Protein AF-A0A8B6DQD8-F1 (afdb_monomer)

Nearest PDB structures (foldseek):
  3lg7-assembly1_C  TM=6.615E-01  e=8.450E-02  synthetic construct
  8fvt-assembly1_B  TM=7.008E-01  e=4.954E-01  synthetic construct
  1s94-assembly1_A  TM=4.484E-01  e=1.733E-01  Doryteuthis pealeii
  8fih-assembly1_C  TM=5.219E-01  e=1.416E+00  synthetic construct
  3nyl-assembly1_A-2  TM=7.022E-01  e=3.829E+00  Homo sapiens

Structure (mmCIF, N/CA/C/O backbone):
data_AF-A0A8B6DQD8-F1
#
_entry.id   AF-A0A8B6DQD8-F1
#
loop_
_atom_site.group_PDB
_atom_site.id
_atom_site.type_symbol
_atom_site.label_atom_id
_atom_site.label_alt_id
_atom_site.label_comp_id
_atom_site.label_asym_id
_atom_site.label_entity_id
_atom_site.label_seq_id
_atom_site.pdbx_PDB_ins_code
_atom_site.Cartn_x
_atom_site.Cartn_y
_atom_site.Cartn_z
_atom_site.occupancy
_atom_site.B_iso_or_equiv
_atom_site.auth_seq_id
_atom_site.auth_comp_id
_atom_site.auth_asym_id
_atom_site.auth_atom_id
_atom_site.pdbx_PDB_model_num
ATOM 1 N N . MET A 1 1 ? 38.192 -20.858 -16.943 1.00 50.56 1 MET A N 1
ATOM 2 C CA . MET A 1 1 ? 37.691 -20.399 -15.631 1.00 50.56 1 MET A CA 1
ATOM 3 C C . MET A 1 1 ? 37.907 -18.899 -15.570 1.00 50.56 1 MET A C 1
ATOM 5 O O . MET A 1 1 ? 39.040 -18.483 -15.751 1.00 50.56 1 MET A O 1
ATOM 9 N N . ALA A 1 2 ? 36.848 -18.107 -15.411 1.00 42.44 2 ALA A N 1
ATOM 10 C CA . ALA A 1 2 ? 36.947 -16.662 -15.213 1.00 42.44 2 ALA A CA 1
ATOM 11 C C . ALA A 1 2 ? 36.332 -16.347 -13.848 1.00 42.44 2 ALA A C 1
ATOM 13 O O . ALA A 1 2 ? 35.200 -16.737 -13.567 1.00 42.44 2 ALA A O 1
ATOM 14 N N . THR A 1 3 ? 37.156 -15.760 -12.992 1.00 53.12 3 THR A N 1
ATOM 15 C CA . THR A 1 3 ? 36.907 -15.441 -11.590 1.00 53.12 3 THR A CA 1
ATOM 16 C C . THR A 1 3 ? 35.945 -14.269 -11.438 1.00 53.12 3 THR A C 1
ATOM 18 O O . THR A 1 3 ? 35.917 -13.363 -12.269 1.00 53.12 3 THR A O 1
ATOM 21 N N . SER A 1 4 ? 35.186 -14.313 -10.346 1.00 50.97 4 SER A N 1
ATOM 22 C CA . SER A 1 4 ? 34.252 -13.309 -9.851 1.00 50.97 4 SER A CA 1
ATOM 23 C C . SER A 1 4 ? 34.815 -11.889 -9.903 1.00 50.97 4 SER A C 1
ATOM 25 O O . SER A 1 4 ? 35.893 -11.622 -9.376 1.00 50.97 4 SER A O 1
ATOM 27 N N . GLY A 1 5 ? 34.052 -10.981 -10.506 1.00 41.78 5 GLY A N 1
ATOM 28 C CA . GLY A 1 5 ? 34.175 -9.547 -10.286 1.00 41.78 5 GLY A CA 1
ATOM 29 C C . GLY A 1 5 ? 33.086 -9.111 -9.316 1.00 41.78 5 GLY A C 1
ATOM 30 O O . GLY A 1 5 ? 32.033 -8.659 -9.754 1.00 41.78 5 GLY A O 1
ATOM 31 N N . ASP A 1 6 ? 33.335 -9.280 -8.018 1.00 54.56 6 ASP A N 1
ATOM 32 C CA . ASP A 1 6 ? 32.653 -8.494 -6.991 1.00 54.56 6 ASP A CA 1
ATOM 33 C C . ASP A 1 6 ? 33.218 -7.074 -7.089 1.00 54.56 6 ASP A C 1
ATOM 35 O O . ASP A 1 6 ? 34.319 -6.782 -6.624 1.00 54.56 6 ASP A O 1
ATOM 39 N N . GLY A 1 7 ? 32.496 -6.221 -7.811 1.00 43.50 7 GLY A N 1
ATOM 40 C CA . GLY A 1 7 ? 32.837 -4.82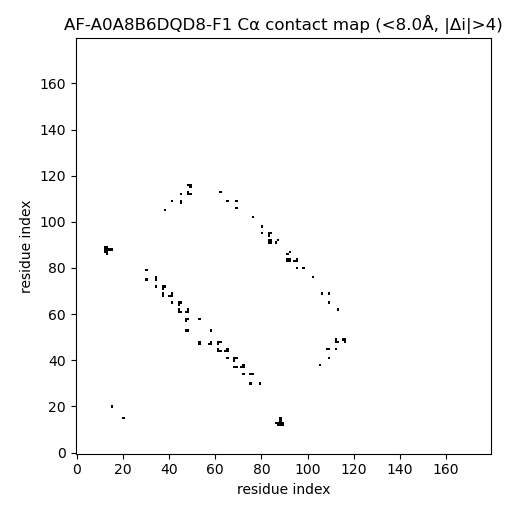5 -8.033 1.00 43.50 7 GLY A CA 1
ATOM 41 C C . GLY A 1 7 ? 31.578 -3.982 -7.915 1.00 43.50 7 GLY A C 1
ATOM 42 O O . GLY A 1 7 ? 30.635 -4.144 -8.683 1.00 43.50 7 GLY A O 1
ATOM 43 N N . GLU A 1 8 ? 31.582 -3.116 -6.916 1.00 46.66 8 GLU A N 1
ATOM 44 C CA . GLU A 1 8 ? 30.629 -2.051 -6.622 1.00 46.66 8 GLU A CA 1
ATOM 45 C C . GLU A 1 8 ? 30.040 -1.386 -7.892 1.00 46.66 8 GLU A C 1
ATOM 47 O O . GLU A 1 8 ? 30.669 -0.540 -8.522 1.00 46.66 8 GLU A O 1
ATOM 52 N N . GLU A 1 9 ? 28.796 -1.719 -8.257 1.00 49.25 9 GLU A N 1
ATOM 53 C CA . GLU A 1 9 ? 27.953 -0.905 -9.156 1.00 49.25 9 GLU A CA 1
ATOM 54 C C . GLU A 1 9 ? 26.925 -0.093 -8.339 1.00 49.25 9 GLU A C 1
ATOM 56 O O . GLU A 1 9 ? 25.745 0.005 -8.681 1.00 49.25 9 GLU A O 1
ATOM 61 N N . GLU A 1 10 ? 27.342 0.522 -7.231 1.00 56.03 10 GLU A N 1
ATOM 62 C CA . GLU A 1 10 ? 26.521 1.540 -6.568 1.00 56.03 10 GLU A CA 1
ATOM 63 C C . GLU A 1 10 ? 26.770 2.903 -7.227 1.00 56.03 10 GLU A C 1
ATOM 65 O O . GLU A 1 10 ? 27.711 3.620 -6.902 1.00 56.03 10 GLU A O 1
ATOM 70 N N . GLY A 1 11 ? 25.921 3.272 -8.195 1.00 59.06 11 GLY A N 1
ATOM 71 C CA . GLY A 1 11 ? 25.832 4.673 -8.632 1.00 59.06 11 GLY A CA 1
ATOM 72 C C . GLY A 1 11 ? 25.352 4.940 -10.056 1.00 59.06 11 GLY A C 1
ATOM 73 O O . GLY A 1 11 ? 25.006 6.080 -10.362 1.00 59.06 11 GLY A O 1
ATOM 74 N N . ARG A 1 12 ? 25.288 3.937 -10.942 1.00 74.25 12 ARG A N 1
ATOM 75 C CA . ARG A 1 12 ? 24.777 4.139 -12.311 1.00 74.25 12 ARG A CA 1
ATOM 76 C C . ARG A 1 12 ? 23.360 3.600 -12.449 1.00 74.25 12 ARG A C 1
ATOM 78 O O . ARG A 1 12 ? 23.101 2.417 -12.248 1.00 74.25 12 ARG A O 1
ATOM 85 N N . THR A 1 13 ? 22.435 4.494 -12.788 1.00 81.00 13 THR A N 1
ATOM 86 C CA . THR A 1 13 ? 21.068 4.120 -13.153 1.00 81.00 13 THR A CA 1
ATOM 87 C C . THR A 1 13 ? 21.045 3.528 -14.560 1.00 81.00 13 THR A C 1
ATOM 89 O O . THR A 1 13 ? 21.837 3.897 -15.427 1.00 81.00 13 THR A O 1
ATOM 92 N N . LYS A 1 14 ? 20.137 2.581 -14.788 1.00 86.69 14 LYS A N 1
ATOM 93 C CA . LYS A 1 14 ? 19.939 1.915 -16.077 1.00 86.69 14 LYS A CA 1
ATOM 94 C C . LYS A 1 14 ? 18.911 2.680 -16.911 1.00 86.69 14 LYS A C 1
ATOM 96 O O . LYS A 1 14 ? 17.921 3.185 -16.381 1.00 86.69 14 LYS A O 1
ATOM 101 N N . HIS A 1 15 ? 19.115 2.711 -18.225 1.00 89.06 15 HIS A N 1
ATOM 102 C CA . HIS A 1 15 ? 18.087 3.120 -19.182 1.00 89.06 15 HIS A CA 1
ATOM 103 C C . HIS A 1 15 ? 17.353 1.884 -19.708 1.00 89.06 15 HIS A C 1
ATOM 105 O O . HIS A 1 15 ? 17.979 0.889 -20.074 1.00 89.06 15 HIS A O 1
ATOM 111 N N . LEU A 1 16 ? 16.021 1.939 -19.735 1.00 89.75 16 LEU A N 1
ATOM 112 C CA . LEU A 1 16 ? 15.190 0.877 -20.299 1.00 89.75 16 LEU A CA 1
ATOM 113 C C . LEU A 1 16 ? 14.966 1.123 -21.791 1.00 89.75 16 LEU A C 1
ATOM 115 O O . LEU A 1 16 ? 14.850 2.263 -22.235 1.00 89.75 16 LEU A O 1
ATOM 119 N N . THR A 1 17 ? 14.858 0.042 -22.561 1.00 93.56 17 THR A N 1
ATOM 120 C CA . THR A 1 17 ? 14.330 0.122 -23.928 1.00 93.56 17 THR A CA 1
ATOM 121 C C . THR A 1 17 ? 12.854 0.539 -23.886 1.00 93.56 17 THR A C 1
ATOM 123 O O . THR A 1 17 ? 12.194 0.274 -22.878 1.00 93.56 17 THR A O 1
ATOM 126 N N . PRO A 1 18 ? 12.285 1.117 -24.961 1.00 94.75 18 PRO A N 1
ATOM 127 C CA . PRO A 1 18 ? 10.881 1.541 -24.970 1.00 94.75 18 PRO A CA 1
ATOM 128 C C . PRO A 1 18 ? 9.906 0.431 -24.542 1.00 94.75 18 PRO A C 1
ATOM 130 O O . PRO A 1 18 ? 9.093 0.624 -23.645 1.00 94.75 18 PRO A O 1
ATOM 133 N N . LYS A 1 19 ? 10.081 -0.785 -25.075 1.00 95.62 19 LYS A N 1
ATOM 134 C CA . LYS A 1 19 ? 9.269 -1.954 -24.698 1.00 95.62 19 LYS A CA 1
ATOM 135 C C . LYS A 1 19 ? 9.427 -2.338 -23.221 1.00 95.62 19 LYS A C 1
ATOM 137 O O . LYS A 1 19 ? 8.455 -2.697 -22.563 1.00 95.62 19 LYS A O 1
ATOM 142 N N . ALA A 1 20 ? 10.648 -2.287 -22.686 1.00 93.06 20 ALA A N 1
ATOM 143 C CA . ALA A 1 20 ? 10.891 -2.582 -21.274 1.00 93.06 20 ALA A CA 1
ATOM 144 C C . ALA A 1 20 ? 10.354 -1.474 -20.351 1.00 93.06 20 ALA A C 1
ATOM 146 O O . ALA A 1 20 ? 9.993 -1.755 -19.209 1.00 93.06 20 ALA A O 1
ATOM 147 N N . TYR A 1 21 ? 10.290 -0.236 -20.843 1.00 94.75 21 TYR A N 1
ATOM 148 C CA . TYR A 1 21 ? 9.702 0.896 -20.139 1.00 94.75 21 TYR A CA 1
ATOM 149 C C . TYR A 1 21 ? 8.175 0.785 -20.050 1.00 94.75 21 TYR A C 1
ATOM 151 O O . TYR A 1 21 ? 7.621 0.943 -18.967 1.00 94.75 21 TYR A O 1
ATOM 159 N N . GLU A 1 22 ? 7.497 0.404 -21.134 1.00 96.25 22 GLU A N 1
ATOM 160 C CA . GLU A 1 22 ? 6.051 0.123 -21.113 1.00 96.25 22 GLU A CA 1
ATOM 161 C C . GLU A 1 22 ? 5.699 -0.989 -20.116 1.00 96.25 22 GLU A C 1
ATOM 163 O O . GLU A 1 22 ? 4.793 -0.839 -19.297 1.00 96.25 22 GLU A O 1
ATOM 168 N N . GLN A 1 23 ? 6.469 -2.084 -20.120 1.00 96.06 23 GLN A N 1
ATOM 169 C CA . GLN A 1 23 ? 6.322 -3.148 -19.122 1.00 96.06 23 GLN A CA 1
ATOM 170 C C . GLN A 1 23 ? 6.570 -2.637 -17.700 1.00 96.06 23 GLN A C 1
ATOM 172 O O . GLN A 1 23 ? 5.888 -3.053 -16.765 1.00 96.06 23 GLN A O 1
ATOM 177 N N . TYR A 1 24 ? 7.544 -1.738 -17.529 1.00 97.00 24 TYR A N 1
ATOM 178 C CA . TYR A 1 24 ? 7.830 -1.136 -16.236 1.00 97.00 24 TYR A CA 1
ATOM 179 C C . TYR A 1 24 ? 6.638 -0.341 -15.701 1.00 97.00 24 TYR A C 1
ATOM 181 O O . TYR A 1 24 ? 6.253 -0.563 -14.552 1.00 97.00 24 TYR A O 1
ATOM 189 N N . LEU A 1 25 ? 6.041 0.512 -16.535 1.00 96.75 25 LEU A N 1
ATOM 190 C CA . LEU A 1 25 ? 4.866 1.304 -16.174 1.00 96.75 25 LEU A CA 1
ATOM 191 C C . LEU A 1 25 ? 3.660 0.421 -15.842 1.00 96.75 25 LEU A C 1
ATOM 193 O O . LEU A 1 25 ? 2.981 0.679 -14.852 1.00 96.75 25 LEU A O 1
ATOM 197 N N . GLY A 1 26 ? 3.427 -0.646 -16.612 1.00 97.88 26 GLY A N 1
ATOM 198 C CA . GLY A 1 26 ? 2.333 -1.583 -16.341 1.00 97.88 26 GLY A CA 1
ATOM 199 C C . GLY A 1 26 ? 2.465 -2.282 -14.984 1.00 97.88 26 GLY A C 1
ATOM 200 O O . GLY A 1 26 ? 1.493 -2.391 -14.238 1.00 97.88 26 GLY A O 1
ATOM 201 N N . GLU A 1 27 ? 3.674 -2.715 -14.618 1.00 97.94 27 GLU A N 1
ATOM 202 C CA . GLU A 1 27 ? 3.918 -3.303 -13.295 1.00 97.94 27 GLU A CA 1
ATOM 203 C C . GLU A 1 27 ? 3.799 -2.261 -12.171 1.00 97.94 27 GLU A C 1
ATOM 205 O O . GLU A 1 27 ? 3.197 -2.554 -11.137 1.00 97.94 27 GLU A O 1
ATOM 210 N N . VAL A 1 28 ? 4.315 -1.040 -12.367 1.00 97.75 28 VAL A N 1
ATOM 211 C CA . VAL A 1 28 ? 4.160 0.072 -11.407 1.00 97.75 28 VAL A CA 1
ATOM 212 C C . VAL A 1 28 ? 2.687 0.360 -11.134 1.00 97.75 28 VAL A C 1
ATOM 214 O O . VAL A 1 28 ? 2.288 0.436 -9.971 1.00 97.75 28 VAL A O 1
ATOM 217 N N . ASP A 1 29 ? 1.867 0.463 -12.178 1.00 97.75 29 ASP A N 1
ATOM 218 C CA . ASP A 1 29 ? 0.430 0.715 -12.051 1.00 97.75 29 ASP A CA 1
ATOM 219 C C . ASP A 1 29 ? -0.274 -0.426 -11.302 1.00 97.75 29 ASP A C 1
ATOM 221 O O . ASP A 1 29 ? -0.998 -0.197 -10.331 1.00 97.75 29 ASP A O 1
ATOM 225 N N . LYS A 1 30 ? 0.034 -1.678 -11.655 1.00 98.19 30 LYS A N 1
ATOM 226 C CA . LYS A 1 30 ? -0.511 -2.862 -10.981 1.00 98.19 30 LYS A CA 1
ATOM 227 C C . LYS A 1 30 ? -0.208 -2.880 -9.479 1.00 98.19 30 LYS A C 1
ATOM 229 O O . LYS A 1 30 ? -1.118 -3.107 -8.676 1.00 98.19 30 LYS A O 1
ATOM 234 N N . TYR A 1 31 ? 1.047 -2.645 -9.083 1.00 98.38 31 TYR A N 1
ATOM 235 C CA . TYR A 1 31 ? 1.408 -2.564 -7.662 1.00 98.38 31 TYR A CA 1
ATOM 236 C C . TYR A 1 31 ? 0.712 -1.385 -6.982 1.00 98.38 31 TYR A C 1
ATOM 238 O O . TYR A 1 31 ? 0.139 -1.557 -5.904 1.00 98.38 31 TYR A O 1
ATOM 246 N N . SER A 1 32 ? 0.713 -0.215 -7.623 1.00 96.69 32 SER A N 1
ATOM 247 C CA . SER A 1 32 ? 0.125 1.013 -7.083 1.00 96.69 32 SER A CA 1
ATOM 248 C C . SER A 1 32 ? -1.372 0.867 -6.815 1.00 96.69 32 SER A C 1
ATOM 250 O O . SER A 1 32 ? -1.839 1.212 -5.729 1.00 96.69 32 SER A O 1
ATOM 252 N N . GLN A 1 33 ? -2.131 0.281 -7.743 1.00 98.25 33 GLN A N 1
ATOM 253 C CA . GLN A 1 33 ? -3.569 0.046 -7.576 1.00 98.25 33 GLN A CA 1
ATOM 254 C C . GLN A 1 33 ? -3.877 -0.955 -6.456 1.00 98.25 33 GLN A C 1
ATOM 256 O O . GLN A 1 33 ? -4.785 -0.736 -5.642 1.00 98.25 33 GLN A O 1
ATOM 261 N N . ALA A 1 34 ? -3.116 -2.049 -6.386 1.00 98.25 34 ALA A N 1
ATOM 262 C CA . ALA A 1 34 ? -3.293 -3.059 -5.350 1.00 98.25 34 ALA A CA 1
ATOM 263 C C . ALA A 1 34 ? -2.961 -2.499 -3.952 1.00 98.25 34 ALA A C 1
ATOM 265 O O . ALA A 1 34 ? -3.739 -2.677 -3.010 1.00 98.25 34 ALA A O 1
ATOM 266 N N . LEU A 1 35 ? -1.864 -1.747 -3.827 1.00 98.31 35 LEU A N 1
ATOM 267 C CA . LEU A 1 35 ? -1.480 -1.065 -2.588 1.00 98.31 35 LEU A CA 1
ATOM 268 C C . LEU A 1 35 ? -2.491 0.014 -2.188 1.00 98.31 35 LEU A C 1
ATOM 270 O O . LEU A 1 35 ? -2.871 0.079 -1.019 1.00 98.31 35 LEU A O 1
ATOM 274 N N . ALA A 1 36 ? -2.985 0.815 -3.135 1.00 97.12 36 ALA A N 1
ATOM 275 C CA . ALA A 1 36 ? -4.001 1.835 -2.875 1.00 97.12 36 ALA A CA 1
ATOM 276 C C . ALA A 1 36 ? -5.328 1.227 -2.396 1.00 97.12 36 ALA A C 1
ATOM 278 O O . ALA A 1 36 ? -6.014 1.793 -1.545 1.00 97.12 36 ALA A O 1
ATOM 279 N N . THR A 1 37 ? -5.697 0.055 -2.912 1.00 98.19 37 THR A N 1
ATOM 280 C CA . THR A 1 37 ? -6.892 -0.673 -2.466 1.00 98.19 37 THR A CA 1
ATOM 281 C C . THR A 1 37 ? -6.749 -1.137 -1.019 1.00 98.19 37 THR A C 1
ATOM 283 O O . THR A 1 37 ? -7.634 -0.882 -0.206 1.00 98.19 37 THR A O 1
ATOM 286 N N . LEU A 1 38 ? -5.608 -1.736 -0.671 1.00 98.19 38 LEU A N 1
ATOM 287 C CA . LEU A 1 38 ? -5.325 -2.157 0.703 1.00 98.19 38 LEU A CA 1
ATOM 288 C C . LEU A 1 38 ? -5.204 -0.963 1.665 1.00 98.19 38 LEU A C 1
ATOM 290 O O . LEU A 1 38 ? -5.685 -1.037 2.791 1.00 98.19 38 LEU A O 1
ATOM 294 N N . SER A 1 39 ? -4.609 0.148 1.222 1.00 97.31 39 SER A N 1
ATOM 295 C CA . SER A 1 39 ? -4.486 1.376 2.018 1.00 97.31 39 SER A CA 1
ATOM 296 C C . SER A 1 39 ? -5.852 1.997 2.328 1.00 97.31 39 SER A C 1
ATOM 298 O O . SER A 1 39 ? -6.121 2.327 3.480 1.00 97.31 39 SER A O 1
ATOM 300 N N . ARG A 1 40 ? -6.760 2.060 1.344 1.00 97.88 40 ARG A N 1
ATOM 301 C CA . ARG A 1 40 ? -8.144 2.517 1.566 1.00 97.88 40 ARG A CA 1
ATOM 302 C C . ARG A 1 40 ? -8.913 1.613 2.525 1.00 97.88 40 ARG A C 1
ATOM 304 O O . ARG A 1 40 ? -9.660 2.114 3.359 1.00 97.88 40 ARG A O 1
ATOM 311 N N . GLU A 1 41 ? -8.720 0.300 2.432 1.00 97.94 41 GLU A N 1
ATOM 312 C CA . GLU A 1 41 ? -9.349 -0.638 3.365 1.00 97.94 41 GLU A CA 1
ATOM 313 C C . GLU A 1 41 ? -8.807 -0.466 4.792 1.00 97.94 41 GLU A C 1
ATOM 315 O O . GLU A 1 41 ? -9.582 -0.460 5.747 1.00 97.94 41 GLU A O 1
ATOM 320 N N . ASN A 1 42 ? -7.500 -0.232 4.952 1.00 97.50 42 ASN A N 1
ATOM 321 C CA . ASN A 1 42 ? -6.926 0.125 6.251 1.00 97.50 42 ASN A CA 1
ATOM 322 C C . ASN A 1 42 ? -7.528 1.430 6.796 1.00 97.50 42 ASN A C 1
ATOM 324 O O . ASN A 1 42 ? -7.940 1.459 7.953 1.00 97.50 42 ASN A O 1
ATOM 328 N N . ASP A 1 43 ? -7.626 2.487 5.980 1.00 97.25 43 ASP A N 1
ATOM 329 C CA . ASP A 1 43 ? -8.235 3.763 6.390 1.00 97.25 43 ASP A CA 1
ATOM 330 C C . ASP A 1 43 ? -9.708 3.574 6.815 1.00 97.25 43 ASP A C 1
ATOM 332 O O . ASP A 1 43 ? -10.138 4.124 7.833 1.00 97.25 43 ASP A O 1
ATOM 336 N N . ARG A 1 44 ? -10.472 2.737 6.097 1.00 97.94 44 ARG A N 1
ATOM 337 C CA . ARG A 1 44 ? -11.857 2.380 6.453 1.00 97.94 44 ARG A CA 1
ATOM 338 C C . ARG A 1 44 ? -11.935 1.702 7.823 1.00 97.94 44 ARG A C 1
ATOM 340 O O . ARG A 1 44 ? -12.751 2.091 8.657 1.00 97.94 44 ARG A O 1
ATOM 347 N N . LEU A 1 45 ? -11.086 0.705 8.069 1.00 97.06 45 LEU A N 1
ATOM 348 C CA . LEU A 1 45 ? -11.054 -0.038 9.333 1.00 97.06 45 LEU A CA 1
ATOM 349 C C . LEU A 1 45 ? -10.608 0.848 10.503 1.00 97.06 45 LEU A C 1
ATOM 351 O O . LEU A 1 45 ? -11.198 0.787 11.582 1.00 97.06 45 LEU A O 1
ATOM 355 N N . ILE A 1 46 ? -9.629 1.728 10.279 1.00 96.12 46 ILE A N 1
ATOM 356 C CA . ILE A 1 46 ? -9.204 2.739 11.255 1.00 96.12 46 ILE A CA 1
ATOM 357 C C . ILE A 1 46 ? -10.367 3.674 11.608 1.00 96.12 46 ILE A C 1
ATOM 359 O O . ILE A 1 46 ? -10.588 3.956 12.784 1.00 96.12 46 ILE A O 1
ATOM 363 N N . SER A 1 47 ? -11.152 4.109 10.621 1.00 95.94 47 SER A N 1
ATOM 364 C CA . SER A 1 47 ? -12.328 4.947 10.874 1.00 95.94 47 SER A CA 1
ATOM 365 C C . SER A 1 47 ? -13.353 4.262 11.786 1.00 95.94 47 SER A C 1
ATOM 367 O O . SER A 1 47 ? -13.938 4.925 12.640 1.00 95.94 47 SER A O 1
ATOM 369 N N . ILE A 1 48 ? -13.560 2.947 11.646 1.00 94.38 48 ILE A N 1
ATOM 370 C CA . ILE A 1 48 ? -14.461 2.182 12.527 1.00 94.38 48 ILE A CA 1
ATOM 371 C C . ILE A 1 48 ? -13.883 2.093 13.943 1.00 94.38 48 ILE A C 1
ATOM 373 O O . ILE A 1 48 ? -14.592 2.344 14.918 1.00 94.38 48 ILE A O 1
ATOM 377 N N . LEU A 1 49 ? -12.585 1.801 14.068 1.00 92.00 49 LEU A N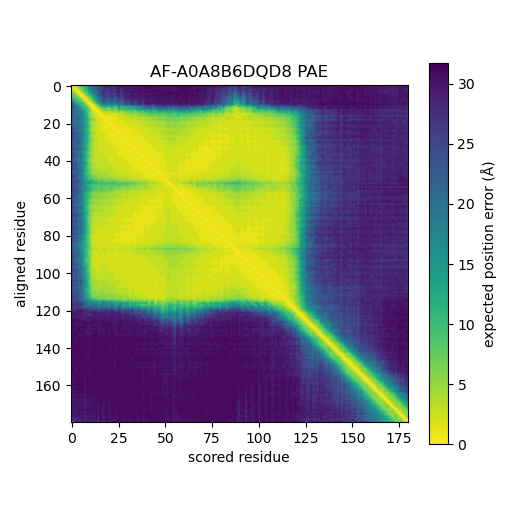 1
ATOM 378 C CA . LEU A 1 49 ? -11.900 1.717 15.363 1.00 92.00 49 LEU A CA 1
ATOM 379 C C . LEU A 1 49 ? -11.983 3.015 16.171 1.00 92.00 49 LEU A C 1
ATOM 381 O O . LEU A 1 49 ? -12.121 2.974 17.398 1.00 92.00 49 LEU A O 1
ATOM 385 N N . LEU A 1 50 ? -11.906 4.154 15.483 1.00 91.31 50 LEU A N 1
ATOM 386 C CA . LEU A 1 50 ? -11.936 5.482 16.091 1.00 91.31 50 LEU A CA 1
ATOM 387 C C . LEU A 1 50 ? -13.352 6.055 16.242 1.00 91.31 50 LEU A C 1
ATOM 389 O O . LEU A 1 50 ? -13.522 7.052 16.943 1.00 91.31 50 LEU A O 1
ATOM 393 N N . SER A 1 51 ? -14.367 5.435 15.635 1.00 92.00 51 SER A N 1
ATOM 394 C CA . SER A 1 51 ? -15.753 5.900 15.732 1.00 92.00 51 SER A CA 1
ATOM 395 C C . SER A 1 51 ? -16.287 5.770 17.160 1.00 92.00 51 SER A C 1
ATOM 397 O O . SER A 1 51 ? -16.126 4.737 17.812 1.00 92.00 51 SER A O 1
ATOM 399 N N . SER A 1 52 ? -16.963 6.804 17.663 1.00 86.88 52 SER A N 1
ATOM 400 C CA . SER A 1 52 ? -17.687 6.743 18.940 1.00 86.88 52 SER A CA 1
ATOM 401 C C . SER A 1 52 ? -18.962 5.903 18.864 1.00 86.88 52 SER A C 1
ATOM 403 O O . SER A 1 52 ? -19.424 5.426 19.894 1.00 86.88 52 SER A O 1
ATOM 405 N N . GLU A 1 53 ? -19.511 5.725 17.663 1.00 92.19 53 GLU A N 1
ATOM 406 C CA . GLU A 1 53 ? -20.796 5.059 17.417 1.00 92.19 53 GLU A CA 1
ATOM 407 C C . GLU A 1 53 ? -20.647 3.551 17.194 1.00 92.19 53 GLU A C 1
ATOM 409 O O . GLU A 1 53 ? -21.590 2.799 17.418 1.00 92.19 53 GLU A O 1
ATOM 414 N N . ALA A 1 54 ? -19.460 3.099 16.776 1.00 88.62 54 ALA A N 1
ATOM 415 C CA . ALA A 1 54 ? -19.203 1.685 16.540 1.00 88.62 54 ALA A CA 1
ATOM 416 C C . ALA A 1 54 ? -19.225 0.889 17.851 1.00 88.62 54 ALA A C 1
ATOM 418 O O . ALA A 1 54 ? -18.591 1.267 18.850 1.00 88.62 54 ALA A O 1
ATOM 419 N N . SER A 1 55 ? -19.915 -0.248 17.819 1.00 90.69 55 SER A N 1
ATOM 420 C CA . SER A 1 55 ? -20.012 -1.166 18.949 1.00 90.69 55 SER A CA 1
ATOM 421 C C . SER A 1 55 ? -18.653 -1.785 19.298 1.00 90.69 55 SER A C 1
ATOM 423 O O . SER A 1 55 ? -17.711 -1.809 18.500 1.00 90.69 55 SER A O 1
ATOM 425 N N . HIS A 1 56 ? -18.536 -2.322 20.513 1.00 87.12 56 HIS A N 1
ATOM 426 C CA . HIS A 1 56 ? -17.309 -2.991 20.951 1.00 87.12 56 HIS A CA 1
ATOM 427 C C . HIS A 1 56 ? -16.957 -4.202 20.065 1.00 87.12 56 HIS A C 1
ATOM 429 O O . HIS A 1 56 ? -15.789 -4.421 19.749 1.00 87.12 56 HIS A O 1
ATOM 435 N N . GLU A 1 57 ? -17.959 -4.971 19.633 1.00 90.31 57 GLU A N 1
ATOM 436 C CA . GLU A 1 57 ? -17.776 -6.134 18.759 1.00 90.31 57 GLU A CA 1
ATOM 437 C C . GLU A 1 57 ? -17.288 -5.731 17.360 1.00 90.31 57 GLU A C 1
ATOM 439 O O . GLU A 1 57 ? -16.323 -6.304 16.848 1.00 90.31 57 GLU A O 1
ATOM 444 N N . GLU A 1 58 ? -17.875 -4.684 16.771 1.00 91.00 58 GLU A N 1
ATOM 445 C CA . GLU A 1 58 ? -17.437 -4.148 15.476 1.00 91.00 58 GLU A CA 1
ATOM 446 C C . GLU A 1 58 ? -16.000 -3.629 15.530 1.00 91.00 58 GLU A C 1
ATOM 448 O O . GLU A 1 58 ? -15.223 -3.861 14.598 1.00 91.00 58 GLU A O 1
ATOM 453 N N . LYS A 1 59 ? -15.615 -2.969 16.628 1.00 91.00 59 LYS A N 1
ATOM 454 C CA . LYS A 1 59 ? -14.233 -2.523 16.847 1.00 91.00 59 LYS A CA 1
ATOM 455 C C . LYS A 1 59 ? -13.274 -3.702 16.980 1.00 91.00 59 LYS A C 1
ATOM 457 O O . LYS A 1 59 ? -12.222 -3.687 16.345 1.00 91.00 59 LYS A O 1
ATOM 462 N N . ALA A 1 60 ? -13.633 -4.735 17.742 1.00 89.81 60 ALA A N 1
ATOM 463 C CA . ALA A 1 60 ? -12.805 -5.933 17.88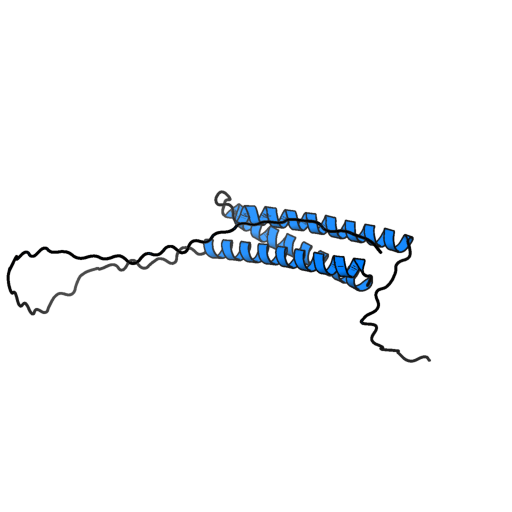4 1.00 89.81 60 ALA A CA 1
ATOM 464 C C . ALA A 1 60 ? -12.595 -6.643 16.533 1.00 89.81 60 ALA A C 1
ATOM 466 O O . ALA A 1 60 ? -11.459 -6.925 16.150 1.00 89.81 60 ALA A O 1
ATOM 467 N N . SER A 1 61 ? -13.671 -6.845 15.767 1.00 93.38 61 SER A N 1
ATOM 468 C CA . SER A 1 61 ? -13.606 -7.427 14.419 1.00 93.38 61 SER A CA 1
ATOM 469 C C . SER A 1 61 ? -12.760 -6.572 13.467 1.00 93.38 61 SER A C 1
ATOM 471 O O . SER A 1 61 ? -11.891 -7.086 12.755 1.00 93.38 61 SER A O 1
ATOM 473 N N . SER A 1 62 ? -12.942 -5.248 13.508 1.00 95.19 62 SER A N 1
ATOM 474 C CA . SER A 1 62 ? -12.173 -4.308 12.686 1.00 95.19 62 SER A CA 1
ATOM 475 C C . SER A 1 62 ? -10.685 -4.311 13.034 1.00 95.19 62 SER A C 1
ATOM 477 O O . SER A 1 62 ? -9.864 -4.202 12.128 1.00 95.19 62 SER A O 1
ATOM 479 N N . ALA A 1 63 ? -10.313 -4.496 14.305 1.00 92.12 63 ALA A N 1
ATOM 480 C CA . ALA A 1 63 ? -8.914 -4.604 14.723 1.00 92.12 63 ALA A CA 1
ATOM 481 C C . ALA A 1 63 ? -8.233 -5.843 14.117 1.00 92.12 63 ALA A C 1
ATOM 483 O O . ALA A 1 63 ? -7.148 -5.735 13.538 1.00 92.12 63 ALA A O 1
ATOM 484 N N . THR A 1 64 ? -8.889 -7.008 14.172 1.00 93.81 64 THR A N 1
ATOM 485 C CA . THR A 1 64 ? -8.374 -8.246 13.561 1.00 93.81 64 THR A CA 1
ATOM 486 C C . THR A 1 64 ? -8.268 -8.125 12.039 1.00 93.81 64 THR A C 1
ATOM 488 O O . THR A 1 64 ? -7.281 -8.55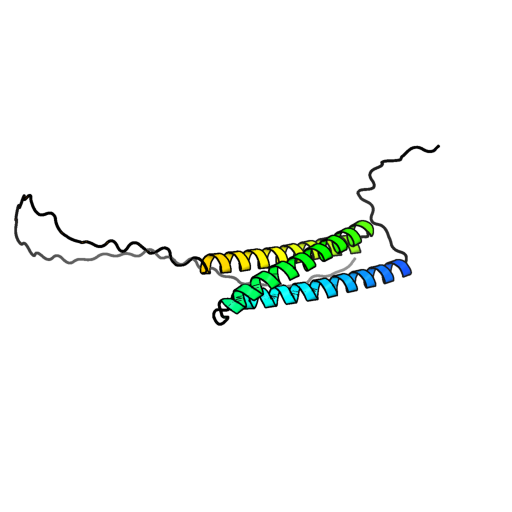8 11.434 1.00 93.81 64 THR A O 1
ATOM 491 N N . GLN A 1 65 ? -9.264 -7.511 11.393 1.00 96.38 65 GLN A N 1
ATOM 492 C CA . GLN A 1 65 ? -9.216 -7.258 9.951 1.00 96.38 65 GLN A CA 1
ATOM 493 C C . GLN A 1 65 ? -8.106 -6.269 9.584 1.00 96.38 65 GLN A C 1
ATOM 495 O O . GLN A 1 65 ? -7.404 -6.498 8.598 1.00 96.38 65 GLN A O 1
ATOM 500 N N . LEU A 1 66 ? -7.901 -5.218 10.383 1.00 95.69 66 LEU A N 1
ATOM 501 C CA . LEU A 1 66 ? -6.868 -4.211 10.144 1.00 95.69 66 LEU A CA 1
ATOM 502 C C . LEU A 1 66 ? -5.478 -4.835 10.199 1.00 95.69 66 LEU A C 1
ATOM 504 O O . LEU A 1 66 ? -4.651 -4.565 9.329 1.00 95.69 66 LEU A O 1
ATOM 508 N N . GLU A 1 67 ? -5.223 -5.712 11.169 1.00 94.75 67 GLU A N 1
ATOM 509 C CA . GLU A 1 67 ? -3.965 -6.454 11.245 1.00 94.75 67 GLU A CA 1
ATOM 510 C C . GLU A 1 67 ? -3.738 -7.314 9.994 1.00 94.75 67 GLU A C 1
ATOM 512 O O . GLU A 1 67 ? -2.686 -7.226 9.354 1.00 94.75 67 GLU A O 1
ATOM 517 N N . LYS A 1 68 ? -4.748 -8.089 9.583 1.00 96.38 68 LYS A N 1
ATOM 518 C CA . LYS A 1 68 ? -4.668 -8.944 8.391 1.00 96.38 68 LYS A CA 1
ATOM 519 C C . LYS A 1 68 ? -4.426 -8.136 7.113 1.00 96.38 68 LYS A C 1
ATOM 521 O O . LYS A 1 68 ? -3.575 -8.513 6.303 1.00 96.38 68 LYS A O 1
ATOM 526 N N . THR A 1 69 ? -5.167 -7.051 6.909 1.00 97.50 69 THR A N 1
ATOM 527 C CA . THR A 1 69 ? -5.044 -6.189 5.722 1.00 97.50 69 THR A CA 1
ATOM 528 C C . THR A 1 69 ? -3.711 -5.448 5.719 1.00 97.50 69 THR A C 1
ATOM 530 O O . THR A 1 69 ? -3.052 -5.388 4.679 1.00 97.50 69 THR A O 1
ATOM 533 N N . THR A 1 70 ? -3.242 -4.990 6.880 1.00 96.25 70 THR A N 1
ATOM 534 C CA . THR A 1 70 ? -1.919 -4.371 7.012 1.00 96.25 70 THR A CA 1
ATOM 535 C C . THR A 1 70 ? -0.810 -5.359 6.668 1.00 96.25 70 THR A C 1
ATOM 537 O O . THR A 1 70 ? 0.077 -5.018 5.894 1.00 96.25 70 THR A O 1
ATOM 540 N N . ASN A 1 71 ? -0.872 -6.601 7.150 1.00 96.56 71 ASN A N 1
ATOM 541 C CA . ASN A 1 71 ? 0.142 -7.606 6.819 1.00 96.56 71 ASN A CA 1
ATOM 542 C C . ASN A 1 71 ? 0.179 -7.903 5.310 1.00 96.56 71 ASN A C 1
ATOM 544 O O . ASN A 1 71 ? 1.255 -8.002 4.721 1.00 96.56 71 ASN A O 1
ATOM 548 N N . LYS A 1 72 ? -0.985 -7.953 4.648 1.00 98.06 72 LYS A N 1
ATOM 549 C CA . LYS A 1 72 ? -1.051 -8.057 3.179 1.00 98.06 72 LYS A CA 1
ATOM 550 C C . LYS A 1 72 ? -0.423 -6.848 2.485 1.00 98.06 72 LYS A C 1
ATOM 552 O O . LYS A 1 72 ? 0.336 -7.029 1.535 1.00 98.06 72 LYS A O 1
ATOM 557 N N . TYR A 1 73 ? -0.726 -5.637 2.956 1.00 98.25 73 TYR A N 1
ATOM 558 C CA . TYR A 1 73 ? -0.140 -4.401 2.432 1.00 98.25 73 TYR A CA 1
ATOM 559 C C . TYR A 1 73 ? 1.386 -4.418 2.554 1.00 98.25 73 TYR A C 1
ATOM 561 O O . TYR A 1 73 ? 2.079 -4.094 1.595 1.00 98.25 73 TYR A O 1
ATOM 569 N N . MET A 1 74 ? 1.908 -4.841 3.707 1.00 97.75 74 MET A N 1
ATOM 570 C CA . MET A 1 74 ? 3.345 -4.895 3.980 1.00 97.75 74 MET A CA 1
ATOM 571 C C . MET A 1 74 ? 4.063 -5.889 3.071 1.00 97.75 74 MET A C 1
ATOM 573 O O . MET A 1 74 ? 5.022 -5.504 2.408 1.00 97.75 74 MET A O 1
ATOM 577 N N . ASN A 1 75 ? 3.536 -7.107 2.936 1.00 98.06 75 ASN A N 1
ATOM 578 C CA . ASN A 1 75 ? 4.114 -8.112 2.042 1.00 98.06 75 ASN A CA 1
ATOM 579 C C . ASN A 1 75 ? 4.147 -7.626 0.584 1.00 98.06 75 ASN A C 1
ATOM 581 O O . ASN A 1 75 ? 5.160 -7.757 -0.099 1.00 98.06 75 ASN A O 1
ATOM 585 N N . LEU A 1 76 ? 3.057 -7.014 0.106 1.00 98.44 76 LEU A N 1
ATOM 586 C CA . LEU A 1 76 ? 3.011 -6.456 -1.247 1.00 98.44 76 LEU A CA 1
ATOM 587 C C . LEU A 1 76 ? 3.968 -5.264 -1.408 1.00 98.44 76 LEU A C 1
ATOM 589 O O . LEU A 1 76 ? 4.607 -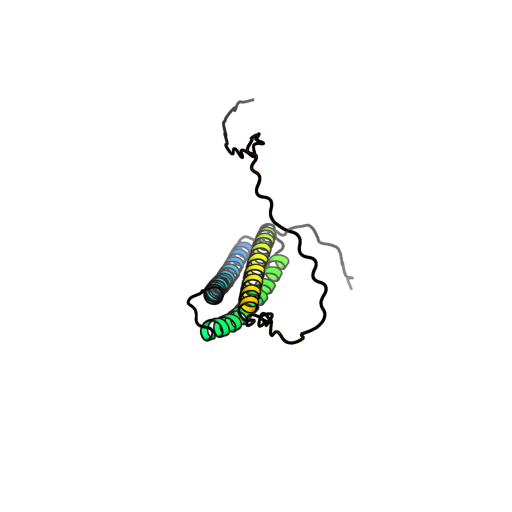5.113 -2.449 1.00 98.44 76 LEU A O 1
ATOM 593 N N . SER A 1 77 ? 4.084 -4.433 -0.371 1.00 98.12 77 SER A N 1
ATOM 594 C CA . SER A 1 77 ? 4.996 -3.291 -0.322 1.00 98.12 77 SER A CA 1
ATOM 595 C C . SER A 1 77 ? 6.455 -3.734 -0.419 1.00 98.12 77 SER A C 1
ATOM 597 O O . SER A 1 77 ? 7.213 -3.099 -1.150 1.00 98.12 77 SER A O 1
ATOM 599 N N . ASP A 1 78 ? 6.839 -4.818 0.260 1.00 98.06 78 ASP A N 1
ATOM 600 C CA . ASP A 1 78 ? 8.184 -5.402 0.177 1.00 98.06 78 ASP A CA 1
ATOM 601 C C . ASP A 1 78 ? 8.484 -5.909 -1.239 1.00 98.06 78 ASP A C 1
ATOM 603 O O . ASP A 1 78 ? 9.494 -5.520 -1.829 1.00 98.06 78 ASP A O 1
ATOM 607 N N . CYS A 1 79 ? 7.558 -6.660 -1.847 1.00 98.19 79 CYS A N 1
ATOM 608 C CA . CYS A 1 79 ? 7.699 -7.097 -3.239 1.00 98.19 79 CYS A CA 1
ATOM 609 C C . CYS A 1 79 ? 7.862 -5.918 -4.212 1.00 98.19 79 CYS A C 1
ATOM 611 O O . CYS A 1 79 ? 8.684 -5.984 -5.132 1.00 98.19 79 CYS A O 1
ATOM 613 N N . TYR A 1 80 ? 7.106 -4.834 -4.010 1.00 98.56 80 TYR A N 1
ATOM 614 C CA . TYR A 1 80 ? 7.200 -3.648 -4.856 1.00 98.56 80 TYR A CA 1
ATOM 615 C C . TYR A 1 80 ? 8.541 -2.924 -4.685 1.00 98.56 80 TYR A C 1
ATOM 617 O O . TYR A 1 80 ? 9.183 -2.561 -5.671 1.00 98.56 80 TYR A O 1
ATOM 625 N N . ILE A 1 81 ? 9.022 -2.781 -3.447 1.00 97.94 81 ILE A N 1
ATOM 626 C CA . ILE A 1 81 ? 10.347 -2.213 -3.160 1.00 97.94 81 ILE A CA 1
ATOM 627 C C . ILE A 1 81 ? 11.445 -3.013 -3.868 1.00 97.94 81 ILE A C 1
ATOM 629 O O . ILE A 1 81 ? 12.316 -2.420 -4.508 1.00 97.94 81 ILE A O 1
ATOM 633 N N . ASP A 1 82 ? 11.396 -4.342 -3.796 1.00 97.81 82 ASP A N 1
ATOM 634 C CA . ASP A 1 82 ? 12.385 -5.208 -4.443 1.00 97.81 82 ASP A CA 1
ATOM 635 C C . ASP A 1 82 ? 12.296 -5.155 -5.968 1.00 97.81 82 ASP A C 1
ATOM 637 O O . ASP A 1 82 ? 13.310 -5.224 -6.669 1.00 97.81 82 ASP A O 1
ATOM 641 N N . TYR A 1 83 ? 11.091 -5.006 -6.514 1.00 97.81 83 TYR A N 1
ATOM 642 C CA . TYR A 1 83 ? 10.901 -4.744 -7.934 1.00 97.81 83 TYR A CA 1
ATOM 643 C C . TYR A 1 83 ? 11.577 -3.431 -8.362 1.00 97.81 83 TYR A C 1
ATOM 645 O O . TYR A 1 83 ? 12.394 -3.444 -9.287 1.00 97.81 83 TYR A O 1
ATOM 653 N N . LEU A 1 84 ? 11.305 -2.324 -7.666 1.00 97.25 84 LEU A N 1
ATOM 654 C CA . LEU A 1 84 ? 11.869 -1.009 -7.986 1.00 97.25 84 LEU A CA 1
ATOM 655 C C . LEU A 1 84 ? 13.398 -0.997 -7.863 1.00 97.25 84 LEU A C 1
ATOM 657 O O . LEU A 1 84 ? 14.083 -0.536 -8.778 1.00 97.25 84 LEU A O 1
ATOM 661 N N . LYS A 1 85 ? 13.947 -1.592 -6.795 1.00 95.44 85 LYS A N 1
ATOM 662 C CA . LYS A 1 85 ? 15.402 -1.742 -6.613 1.00 95.44 85 LYS A CA 1
ATOM 663 C C . LYS A 1 85 ? 16.055 -2.501 -7.769 1.00 95.44 85 LYS A C 1
ATOM 665 O O . LYS A 1 85 ? 17.096 -2.079 -8.258 1.00 95.44 85 LYS A O 1
ATOM 670 N N . ARG A 1 86 ? 15.444 -3.599 -8.235 1.00 93.81 86 ARG A N 1
ATOM 671 C CA . ARG A 1 86 ? 15.987 -4.404 -9.347 1.00 93.81 86 ARG A CA 1
ATOM 672 C C . ARG A 1 86 ? 15.973 -3.667 -10.682 1.00 93.81 86 ARG A C 1
ATOM 674 O O . ARG A 1 86 ? 16.853 -3.906 -11.508 1.00 93.81 86 ARG A O 1
ATOM 681 N N . LYS A 1 87 ? 14.986 -2.795 -10.917 1.00 94.50 87 LYS A N 1
ATOM 682 C CA . LYS A 1 87 ? 14.927 -1.987 -12.146 1.00 94.50 87 LYS A CA 1
ATOM 683 C C . LYS A 1 87 ? 16.046 -0.951 -12.197 1.00 94.50 87 LYS A C 1
ATOM 685 O O . LYS A 1 87 ? 16.637 -0.784 -13.261 1.00 94.50 87 LYS A O 1
ATOM 690 N N . ASN A 1 88 ? 16.365 -0.327 -11.061 1.00 91.62 88 ASN A N 1
ATOM 691 C CA . ASN A 1 88 ? 17.491 0.599 -10.895 1.00 91.62 88 ASN A CA 1
ATOM 692 C C . ASN A 1 88 ? 17.566 1.692 -11.984 1.00 91.62 88 ASN A C 1
ATOM 694 O O . ASN A 1 88 ? 18.627 2.002 -12.518 1.00 91.62 88 ASN A O 1
ATOM 698 N N . THR A 1 89 ? 16.424 2.260 -12.351 1.00 93.62 89 THR A N 1
ATOM 699 C CA . THR A 1 89 ? 16.319 3.456 -13.197 1.00 93.62 89 THR A CA 1
ATOM 700 C C . THR A 1 89 ? 16.063 4.698 -12.347 1.00 93.62 89 THR A C 1
ATOM 702 O O . THR A 1 89 ? 15.599 4.581 -11.210 1.00 93.62 89 THR A O 1
ATOM 705 N N . ILE A 1 90 ? 16.285 5.892 -12.909 1.00 93.56 90 ILE A N 1
ATOM 706 C CA . ILE A 1 90 ? 15.920 7.167 -12.258 1.00 93.56 90 ILE A CA 1
ATOM 707 C C . ILE A 1 90 ? 14.441 7.159 -11.844 1.00 93.56 90 ILE A C 1
ATOM 709 O O . ILE A 1 90 ? 14.111 7.530 -10.719 1.00 93.56 90 ILE A O 1
ATOM 713 N N . ASP A 1 91 ? 13.559 6.677 -12.721 1.00 93.19 91 ASP A N 1
ATOM 714 C CA . ASP A 1 91 ? 12.124 6.598 -12.437 1.00 93.19 91 ASP A CA 1
ATOM 715 C C . ASP A 1 91 ? 11.829 5.632 -11.285 1.00 93.19 91 ASP A C 1
ATOM 717 O O . ASP A 1 91 ? 11.124 5.995 -10.347 1.00 93.19 91 ASP A O 1
ATOM 721 N N . SER A 1 92 ? 12.458 4.451 -11.265 1.00 96.12 92 SER A N 1
ATOM 722 C CA . SER A 1 92 ? 12.274 3.502 -10.160 1.00 96.12 92 SER A CA 1
ATOM 723 C C . SER A 1 92 ? 12.809 4.021 -8.824 1.00 96.12 92 SER A C 1
ATOM 725 O O . SER A 1 92 ? 12.256 3.687 -7.781 1.00 96.12 92 SER A O 1
ATOM 727 N N . GLN A 1 93 ? 13.852 4.858 -8.837 1.00 95.94 93 GLN A N 1
ATOM 728 C CA . GLN A 1 93 ? 14.384 5.485 -7.628 1.00 95.94 93 GLN A CA 1
ATOM 729 C C . GLN A 1 93 ? 13.425 6.551 -7.088 1.00 95.94 93 GLN A C 1
ATOM 731 O O . GLN A 1 93 ? 13.165 6.581 -5.884 1.00 95.94 93 GLN A O 1
ATOM 736 N N . ARG A 1 94 ? 12.861 7.391 -7.966 1.00 95.81 94 ARG A N 1
ATOM 737 C CA . ARG A 1 94 ? 11.835 8.382 -7.593 1.00 95.81 94 ARG A CA 1
ATOM 738 C C . ARG A 1 94 ? 10.604 7.703 -7.002 1.00 95.81 94 ARG A C 1
ATOM 740 O O . ARG A 1 94 ? 10.156 8.073 -5.918 1.00 95.81 94 ARG A O 1
ATOM 747 N N . GLU A 1 95 ? 10.128 6.668 -7.679 1.00 97.25 95 GLU A N 1
ATOM 748 C CA . GLU A 1 95 ? 8.986 5.868 -7.252 1.00 97.25 95 GLU A CA 1
ATOM 749 C C . GLU A 1 95 ? 9.251 5.172 -5.907 1.00 97.25 95 GLU A C 1
ATOM 751 O O . GLU A 1 95 ? 8.411 5.186 -5.010 1.00 97.25 95 GLU A O 1
ATOM 756 N N . LEU A 1 96 ? 10.462 4.640 -5.705 1.00 97.19 96 LEU A N 1
ATOM 757 C CA . LEU A 1 96 ? 10.855 4.002 -4.448 1.00 97.19 96 LEU A CA 1
ATOM 758 C C . LEU A 1 96 ? 10.822 4.979 -3.267 1.00 97.19 96 LEU A C 1
ATOM 760 O O . LEU A 1 96 ? 10.391 4.602 -2.176 1.00 97.19 96 LEU A O 1
ATOM 764 N N . ILE A 1 97 ? 11.282 6.218 -3.464 1.00 96.56 97 ILE A N 1
ATOM 765 C CA . ILE A 1 97 ? 11.239 7.260 -2.429 1.00 96.56 97 ILE A CA 1
ATOM 766 C C . ILE A 1 97 ? 9.784 7.586 -2.074 1.00 96.56 97 ILE A C 1
ATOM 768 O O . ILE A 1 97 ? 9.429 7.581 -0.891 1.00 96.56 97 ILE A O 1
ATOM 772 N N . ALA A 1 98 ? 8.938 7.813 -3.082 1.00 96.38 98 ALA A N 1
ATOM 773 C CA . ALA A 1 98 ? 7.522 8.112 -2.883 1.00 96.38 98 ALA A CA 1
ATOM 774 C C . ALA A 1 98 ? 6.796 6.968 -2.153 1.00 96.38 98 ALA A C 1
ATOM 776 O O . ALA A 1 98 ? 6.130 7.191 -1.139 1.00 96.38 98 ALA A O 1
ATOM 777 N N . HIS A 1 99 ? 6.990 5.728 -2.601 1.00 97.38 99 HIS A N 1
ATOM 778 C CA . HIS A 1 99 ? 6.363 4.553 -1.995 1.00 97.38 99 HIS A CA 1
ATOM 779 C C . HIS A 1 99 ? 6.812 4.324 -0.547 1.00 97.38 99 HIS A C 1
ATOM 781 O O . HIS A 1 99 ? 5.983 4.044 0.322 1.00 97.38 99 HIS A O 1
ATOM 787 N N . LYS A 1 100 ? 8.105 4.502 -0.239 1.00 96.62 100 LYS A N 1
ATOM 788 C CA . LYS A 1 100 ? 8.600 4.415 1.147 1.00 96.62 100 LYS A CA 1
ATOM 789 C C . LYS A 1 100 ? 7.907 5.425 2.063 1.00 96.62 100 LYS A C 1
ATOM 791 O O . LYS A 1 100 ? 7.543 5.062 3.179 1.00 96.62 100 LYS A O 1
ATOM 796 N N . LEU A 1 101 ? 7.679 6.653 1.595 1.00 96.38 101 LEU A N 1
ATOM 797 C CA . LEU A 1 101 ? 6.947 7.664 2.360 1.00 96.38 101 LEU A CA 1
ATOM 798 C C . LEU A 1 101 ? 5.494 7.231 2.616 1.00 96.38 101 LEU A C 1
ATOM 800 O O . LEU A 1 101 ? 5.034 7.260 3.759 1.00 96.38 101 LEU A O 1
ATOM 804 N N . ILE A 1 102 ? 4.791 6.768 1.578 1.00 94.81 102 ILE A N 1
ATOM 805 C CA . ILE A 1 102 ? 3.399 6.292 1.683 1.00 94.81 102 ILE A CA 1
ATOM 806 C C . ILE A 1 102 ? 3.291 5.104 2.648 1.00 94.81 102 ILE A C 1
ATOM 808 O O . ILE A 1 102 ? 2.366 5.038 3.465 1.00 94.81 102 ILE A O 1
ATOM 812 N N . ARG A 1 103 ? 4.246 4.169 2.586 1.00 95.88 103 ARG A N 1
ATOM 813 C CA . ARG A 1 103 ? 4.339 3.034 3.510 1.00 95.88 103 ARG A CA 1
ATOM 814 C C . ARG A 1 103 ? 4.477 3.505 4.955 1.00 95.88 103 ARG A C 1
ATOM 816 O O . ARG A 1 103 ? 3.706 3.046 5.793 1.00 95.88 103 ARG A O 1
ATOM 823 N N . SER A 1 104 ? 5.404 4.418 5.243 1.00 95.50 104 SER A N 1
ATOM 824 C CA . SER A 1 104 ? 5.604 4.935 6.603 1.00 95.50 104 SER A CA 1
ATOM 825 C C . SER A 1 104 ? 4.342 5.596 7.157 1.00 95.50 104 SER A C 1
ATOM 827 O O . SER A 1 104 ? 3.972 5.340 8.300 1.00 95.50 104 SER A O 1
ATOM 829 N N . VAL A 1 105 ? 3.630 6.378 6.338 1.00 94.62 105 VAL A N 1
ATOM 830 C CA . VAL A 1 105 ? 2.352 6.992 6.737 1.00 94.62 105 VAL A CA 1
ATOM 831 C C . VAL A 1 105 ? 1.295 5.930 7.055 1.00 94.62 105 VAL A C 1
ATOM 833 O O . VAL A 1 105 ? 0.617 6.036 8.075 1.00 94.62 105 VAL A O 1
ATOM 836 N N . ASN A 1 106 ? 1.162 4.893 6.222 1.00 93.38 106 ASN A N 1
ATOM 837 C CA . ASN A 1 106 ? 0.207 3.804 6.461 1.00 93.38 106 ASN A CA 1
ATOM 838 C C . ASN A 1 106 ? 0.500 3.038 7.762 1.00 93.38 106 ASN A C 1
ATOM 840 O O . ASN A 1 106 ? -0.423 2.760 8.527 1.00 93.38 106 ASN A O 1
ATOM 844 N N . ILE A 1 107 ? 1.772 2.727 8.029 1.00 93.69 107 ILE A N 1
ATOM 845 C CA . ILE A 1 107 ? 2.190 2.056 9.270 1.00 93.69 107 ILE A CA 1
ATOM 846 C C . ILE A 1 107 ? 1.863 2.937 10.477 1.00 93.69 107 ILE A C 1
ATOM 848 O O . ILE A 1 107 ? 1.200 2.476 11.405 1.00 93.69 107 ILE A O 1
ATOM 852 N N . HIS A 1 108 ? 2.252 4.213 10.426 1.00 94.69 108 HIS A N 1
ATOM 853 C CA . HIS A 1 108 ? 2.035 5.140 11.530 1.00 94.69 108 HIS A CA 1
ATOM 854 C C . HIS A 1 108 ? 0.547 5.295 11.864 1.00 94.69 108 HIS A C 1
ATOM 856 O O . HIS A 1 108 ? 0.161 5.154 13.020 1.00 94.69 108 HIS A O 1
ATOM 862 N N . LYS A 1 109 ? -0.312 5.488 10.853 1.00 93.50 109 LYS A N 1
ATOM 863 C CA . LYS A 1 109 ? -1.771 5.553 11.040 1.00 93.50 109 LYS A CA 1
ATOM 864 C C . LYS A 1 109 ? -2.317 4.321 11.773 1.00 93.50 109 LYS A C 1
ATOM 866 O O . LYS A 1 109 ? -3.121 4.465 12.694 1.00 93.50 109 LYS A O 1
ATOM 871 N N . ARG A 1 110 ? -1.879 3.118 11.380 1.00 93.00 110 ARG A N 1
ATOM 872 C CA . ARG A 1 110 ? -2.291 1.853 12.011 1.00 93.00 110 ARG A CA 1
ATOM 873 C C . ARG A 1 110 ? -1.831 1.781 13.465 1.00 93.00 110 ARG A C 1
ATOM 875 O O . ARG A 1 110 ? -2.633 1.441 14.330 1.00 93.00 110 ARG A O 1
ATOM 882 N N . GLU A 1 111 ? -0.575 2.113 13.744 1.00 92.88 111 GLU A N 1
ATOM 883 C CA .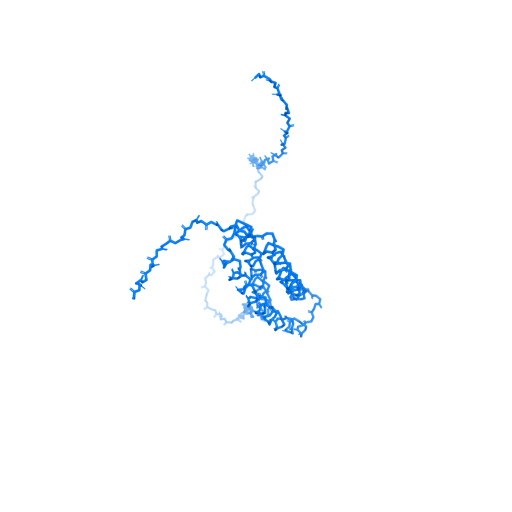 GLU A 1 111 ? -0.034 2.130 15.109 1.00 92.88 111 GLU A CA 1
ATOM 884 C C . GLU A 1 111 ? -0.785 3.122 16.002 1.00 92.88 111 GLU A C 1
ATOM 886 O O . GLU A 1 111 ? -1.214 2.759 17.098 1.00 92.88 111 GLU A O 1
ATOM 891 N N . THR A 1 112 ? -1.022 4.345 15.521 1.00 91.06 112 THR A N 1
ATOM 892 C CA . THR A 1 112 ? -1.793 5.360 16.249 1.00 91.06 112 THR A CA 1
ATOM 893 C C . THR A 1 112 ? -3.208 4.876 16.556 1.00 91.06 112 THR A C 1
ATOM 895 O O . THR A 1 112 ? -3.657 4.999 17.696 1.00 91.06 112 THR A O 1
ATOM 898 N N . ALA A 1 113 ? -3.901 4.293 15.573 1.00 88.69 113 ALA A N 1
ATOM 899 C CA . ALA A 1 113 ? -5.261 3.794 15.753 1.00 88.69 113 ALA A CA 1
ATOM 900 C C . ALA A 1 113 ? -5.323 2.650 16.774 1.00 88.69 113 ALA A C 1
ATOM 902 O O . ALA A 1 113 ? -6.124 2.698 17.706 1.00 88.69 113 ALA A O 1
ATOM 903 N N . MET A 1 114 ? -4.435 1.659 16.649 1.00 86.69 114 MET A N 1
ATOM 904 C CA . MET A 1 114 ? -4.388 0.516 17.564 1.00 86.69 114 MET A CA 1
ATOM 905 C C . MET A 1 114 ? -4.045 0.947 18.995 1.00 86.69 114 MET A C 1
ATOM 907 O O . MET A 1 114 ? -4.706 0.514 19.937 1.00 86.69 114 MET A O 1
ATOM 911 N N . ASN A 1 115 ? -3.075 1.849 19.170 1.00 86.50 115 ASN A N 1
ATOM 912 C CA . ASN A 1 115 ? -2.705 2.368 20.489 1.00 86.50 115 ASN A CA 1
ATOM 913 C C . ASN A 1 115 ? -3.847 3.169 21.131 1.00 86.50 115 ASN A C 1
ATOM 915 O O . ASN A 1 115 ? -4.130 3.001 22.320 1.00 86.50 115 ASN A O 1
ATOM 919 N N . TYR A 1 116 ? -4.542 4.001 20.349 1.00 81.31 116 TYR A N 1
ATOM 920 C CA . TYR A 1 116 ? -5.705 4.746 20.828 1.00 81.31 116 TYR A CA 1
ATOM 921 C C . TYR A 1 116 ? -6.825 3.803 21.280 1.00 81.31 116 TYR A C 1
ATOM 923 O O . TYR A 1 116 ? -7.327 3.937 22.400 1.00 81.31 116 TYR A O 1
ATOM 931 N N . SER A 1 117 ? -7.176 2.808 20.461 1.00 71.44 117 SER A N 1
ATOM 932 C CA . SER A 1 117 ? -8.205 1.823 20.804 1.00 71.44 117 SER A CA 1
ATOM 933 C C . SER A 1 117 ? -7.840 1.022 22.058 1.00 71.44 117 SER A C 1
ATOM 935 O O . SER A 1 117 ? -8.678 0.883 22.944 1.00 71.44 117 SER A O 1
ATOM 937 N N . LEU A 1 118 ? -6.586 0.578 22.203 1.00 65.94 118 LEU A N 1
ATOM 938 C CA . LEU A 1 118 ? -6.116 -0.128 23.404 1.00 65.94 118 LEU A CA 1
ATOM 939 C C . LEU A 1 118 ? -6.175 0.747 24.666 1.00 65.94 118 LEU A C 1
ATOM 941 O O . LEU A 1 118 ? -6.540 0.262 25.737 1.00 65.94 118 LEU A O 1
ATOM 945 N N . SER A 1 119 ? -5.869 2.042 24.549 1.00 65.81 119 SER A N 1
ATOM 946 C CA . SER A 1 119 ? -5.928 2.980 25.681 1.00 65.81 119 SER A CA 1
ATOM 947 C C . SER A 1 119 ? -7.355 3.230 26.190 1.00 65.81 119 SER A C 1
ATOM 949 O O . SER A 1 119 ? -7.551 3.455 27.380 1.00 65.81 119 SER A O 1
ATOM 951 N N . LYS A 1 120 ? -8.355 3.142 25.302 1.00 60.69 120 LYS A N 1
ATOM 952 C CA . LYS A 1 120 ? -9.788 3.314 25.604 1.00 60.69 120 LYS A CA 1
ATOM 953 C C . LYS A 1 120 ? -10.472 2.024 26.076 1.00 60.69 120 LYS A C 1
ATOM 955 O O . LYS A 1 120 ? -11.583 2.093 26.589 1.00 60.69 120 LYS A O 1
ATOM 960 N N . LEU A 1 121 ? -9.827 0.871 25.880 1.00 51.94 121 LEU A N 1
ATOM 961 C CA . LEU A 1 121 ? -10.303 -0.450 26.307 1.00 51.94 121 LEU A CA 1
ATOM 962 C C . LEU A 1 121 ? -9.804 -0.854 27.699 1.00 51.94 121 LEU A C 1
ATOM 964 O O . LEU A 1 121 ? -10.321 -1.814 28.268 1.00 51.94 121 LEU A O 1
ATOM 968 N N . LYS A 1 122 ? -8.834 -0.133 28.279 1.00 48.94 122 LYS A N 1
ATOM 969 C CA . LYS A 1 122 ? -8.581 -0.261 29.715 1.00 48.94 122 LYS A CA 1
ATOM 970 C C . LYS A 1 122 ? -9.805 0.289 30.455 1.00 48.94 122 LYS A C 1
ATOM 972 O O . LYS A 1 122 ? -10.145 1.454 30.228 1.00 48.94 122 LYS A O 1
ATOM 977 N N . PRO A 1 123 ? -10.473 -0.494 31.326 1.00 48.12 123 PRO A N 1
ATOM 978 C CA . PRO A 1 123 ? -11.434 0.092 32.248 1.00 48.12 123 PRO A CA 1
ATOM 979 C C . PRO A 1 123 ? -10.719 1.213 33.016 1.00 48.12 123 PRO A C 1
ATOM 981 O O . PRO A 1 123 ? -9.518 1.072 33.278 1.00 48.12 123 PRO A O 1
ATOM 984 N N . PRO A 1 124 ? -11.399 2.327 33.348 1.00 47.00 124 PRO A N 1
ATOM 985 C CA . PRO A 1 124 ? -10.808 3.305 34.246 1.00 47.00 124 PRO A CA 1
ATOM 986 C C . PRO A 1 124 ? -10.356 2.533 35.482 1.00 47.00 124 PRO A C 1
ATOM 988 O O . PRO A 1 124 ? -11.161 1.823 36.090 1.00 47.00 124 PRO A O 1
ATOM 991 N N . GLU A 1 125 ? -9.061 2.598 35.804 1.00 47.34 125 GLU A N 1
ATOM 992 C CA . GLU A 1 125 ? -8.597 2.087 37.088 1.00 47.34 125 GLU A CA 1
ATOM 993 C C . GLU A 1 125 ? -9.518 2.701 38.143 1.00 47.34 125 GLU A C 1
ATOM 995 O O . GLU A 1 125 ? -9.770 3.914 38.073 1.00 47.34 125 GLU A O 1
ATOM 1000 N N . PRO A 1 126 ? -10.111 1.898 39.047 1.00 45.28 126 PRO A N 1
ATOM 1001 C CA . PRO A 1 126 ? -10.984 2.446 40.060 1.00 45.28 126 PRO A CA 1
ATOM 1002 C C . PRO A 1 126 ? -10.148 3.465 40.818 1.00 45.28 126 PRO A C 1
ATOM 1004 O O . PRO A 1 126 ? -9.205 3.116 41.528 1.00 45.28 126 PRO A O 1
ATOM 1007 N N . THR A 1 127 ? -10.468 4.742 40.614 1.00 50.25 127 THR A N 1
ATOM 1008 C CA . THR A 1 127 ? -9.960 5.806 41.460 1.00 50.25 127 THR A CA 1
ATOM 1009 C C . THR A 1 127 ? -10.438 5.406 42.839 1.00 50.25 127 THR A C 1
ATOM 1011 O O . THR A 1 127 ? -11.645 5.401 43.080 1.00 50.25 127 THR A O 1
ATOM 1014 N N . GLN A 1 128 ? -9.523 4.948 43.695 1.00 51.66 128 GLN A N 1
ATOM 1015 C CA . GLN A 1 128 ? -9.842 4.693 45.088 1.00 51.66 128 GLN A CA 1
ATOM 1016 C C . GLN A 1 128 ? -10.340 6.026 45.628 1.00 51.66 128 GLN A C 1
ATOM 1018 O O . GLN A 1 128 ? -9.562 6.945 45.882 1.00 51.66 128 GLN A O 1
ATOM 1023 N N . ALA A 1 129 ? -11.663 6.163 45.702 1.00 40.62 129 ALA A N 1
ATOM 1024 C CA . ALA A 1 129 ? -12.286 7.237 46.428 1.00 40.62 129 ALA A CA 1
ATOM 1025 C C . ALA A 1 129 ? -11.701 7.140 47.832 1.00 40.62 129 ALA A C 1
ATOM 1027 O O . ALA A 1 129 ? -11.821 6.106 48.489 1.00 40.62 129 ALA A O 1
ATOM 1028 N N . PHE A 1 130 ? -10.993 8.186 48.246 1.00 41.03 130 PHE A N 1
ATOM 1029 C CA . PHE A 1 130 ? -10.485 8.316 49.596 1.00 41.03 130 PHE A CA 1
ATOM 1030 C C . PHE A 1 130 ? -11.713 8.398 50.508 1.00 41.03 130 PHE A C 1
ATOM 1032 O O . PHE A 1 130 ? -12.267 9.471 50.742 1.00 41.03 130 PHE A O 1
ATOM 1039 N N . THR A 1 131 ? -12.218 7.248 50.950 1.00 39.19 131 THR A N 1
ATOM 1040 C CA . THR A 1 131 ? -13.261 7.175 51.962 1.00 39.19 131 THR A CA 1
ATOM 1041 C C . THR A 1 131 ? -12.643 7.656 53.262 1.00 39.19 131 THR A C 1
ATOM 1043 O O . THR A 1 131 ? -11.950 6.920 53.961 1.00 39.19 131 THR A O 1
ATOM 1046 N N . GLN A 1 132 ? -12.893 8.926 53.572 1.00 47.97 132 GLN A N 1
ATOM 1047 C CA . GLN A 1 132 ? -12.898 9.427 54.936 1.00 47.97 132 GLN A CA 1
ATOM 1048 C C . GLN A 1 132 ? -13.965 8.635 55.707 1.00 47.97 132 GLN A C 1
ATOM 1050 O O . GLN A 1 132 ? -15.143 8.979 55.703 1.00 47.97 132 GLN A O 1
ATOM 1055 N N . THR A 1 133 ? -13.563 7.548 56.356 1.00 41.19 133 THR A N 1
ATOM 1056 C CA . THR A 1 133 ? -14.324 6.957 57.459 1.00 41.19 133 THR A CA 1
ATOM 1057 C C . THR A 1 133 ? -13.624 7.345 58.746 1.00 41.19 133 THR A C 1
ATOM 1059 O O . THR A 1 133 ? -12.528 6.877 59.050 1.00 41.19 133 THR A O 1
ATOM 1062 N N . GLY A 1 134 ? -14.244 8.284 59.456 1.00 38.59 134 GLY A N 1
ATOM 1063 C CA . GLY A 1 134 ? -13.819 8.697 60.777 1.00 38.59 134 GLY A CA 1
ATOM 1064 C C . GLY A 1 134 ? -14.076 7.593 61.791 1.00 38.59 134 GLY A C 1
ATOM 1065 O O . GLY A 1 134 ? -15.214 7.201 61.990 1.00 38.59 134 GLY A O 1
ATOM 1066 N N . GLU A 1 135 ? -13.014 7.152 62.452 1.00 44.12 135 GLU A N 1
ATOM 1067 C CA . GLU A 1 135 ? -13.017 6.809 63.872 1.00 44.12 135 GLU A CA 1
ATOM 1068 C C . GLU A 1 135 ? -11.567 6.615 64.321 1.00 44.12 135 GLU A C 1
ATOM 1070 O O . GLU A 1 135 ? -10.981 5.551 64.165 1.00 44.12 135 GLU A O 1
ATOM 1075 N N . GLN A 1 136 ? -10.968 7.666 64.880 1.00 40.69 136 GLN A N 1
ATOM 1076 C CA . GLN A 1 136 ? -10.219 7.509 66.123 1.00 40.69 136 GLN A CA 1
ATOM 1077 C C . GLN A 1 136 ? -10.104 8.855 66.838 1.00 40.69 136 GLN A C 1
ATOM 1079 O O . GLN A 1 136 ? -9.403 9.786 66.451 1.00 40.69 136 GLN A O 1
ATOM 1084 N N . MET A 1 137 ? -10.909 8.934 67.888 1.00 38.28 137 MET A N 1
ATOM 1085 C CA . MET A 1 137 ? -10.997 10.004 68.860 1.00 38.28 137 MET A CA 1
ATOM 1086 C C . MET A 1 137 ? -9.780 9.955 69.804 1.00 38.28 137 MET A C 1
ATOM 1088 O O . MET A 1 137 ? -9.361 8.872 70.204 1.00 38.28 137 MET A O 1
ATOM 1092 N N . LYS A 1 138 ? -9.364 11.143 70.276 1.00 43.97 138 LYS A N 1
ATOM 1093 C CA . LYS A 1 138 ? -8.539 11.457 71.471 1.00 43.97 138 LYS A CA 1
ATOM 1094 C C . LYS A 1 138 ? -7.032 11.690 71.248 1.00 43.97 138 LYS A C 1
ATOM 1096 O O . LYS A 1 138 ? -6.211 10.823 71.515 1.00 43.97 138 LYS A O 1
ATOM 1101 N N . LYS A 1 139 ? -6.652 12.962 71.081 1.00 44.94 139 LYS A N 1
ATOM 1102 C CA . LYS A 1 139 ? -6.267 13.814 72.227 1.00 44.94 139 LYS A CA 1
ATOM 1103 C C . LYS A 1 139 ? -6.179 15.292 71.837 1.00 44.94 139 LYS A C 1
ATOM 1105 O O . LYS A 1 139 ? -5.862 15.655 70.716 1.00 44.94 139 LYS A O 1
ATOM 1110 N N . VAL A 1 140 ? -6.547 16.096 72.822 1.00 35.00 140 VAL A N 1
ATOM 1111 C CA . VAL A 1 140 ? -6.809 17.535 72.838 1.00 35.00 140 VAL A CA 1
ATOM 1112 C C . VAL A 1 140 ? -5.512 18.332 72.978 1.00 35.00 140 VAL A C 1
ATOM 1114 O O . VAL A 1 140 ? -4.720 17.994 73.852 1.00 35.00 140 VAL A O 1
ATOM 1117 N N . THR A 1 141 ? -5.402 19.462 72.272 1.00 36.09 141 THR A N 1
ATOM 1118 C CA . THR A 1 141 ? -5.051 20.735 72.929 1.00 36.09 141 THR A CA 1
ATOM 1119 C C . THR A 1 141 ? -5.736 21.901 72.227 1.00 36.09 141 THR A C 1
ATOM 1121 O O . THR A 1 141 ? -5.383 22.315 71.129 1.00 36.09 141 THR A O 1
ATOM 1124 N N . THR A 1 142 ? -6.769 22.398 72.894 1.00 38.81 142 THR A N 1
ATOM 1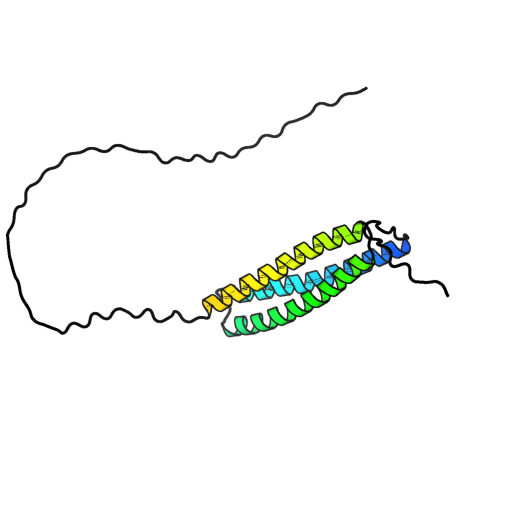125 C CA . THR A 1 142 ? -7.475 23.638 72.602 1.00 38.81 142 THR A CA 1
ATOM 1126 C C . THR A 1 142 ? -6.621 24.815 73.057 1.00 38.81 142 THR A C 1
ATOM 1128 O O . THR A 1 142 ? -6.279 24.877 74.236 1.00 38.81 142 THR A O 1
ATOM 1131 N N . THR A 1 143 ? -6.423 25.810 72.196 1.00 37.62 143 THR A N 1
ATOM 1132 C CA . THR A 1 143 ? -6.280 27.193 72.665 1.00 37.62 143 THR A CA 1
ATOM 1133 C C . THR A 1 143 ? -7.130 28.087 71.773 1.00 37.62 143 THR A C 1
ATOM 1135 O O . THR A 1 143 ? -6.820 28.319 70.609 1.00 37.62 143 THR A O 1
ATOM 1138 N N . LYS A 1 144 ? -8.262 28.529 72.330 1.00 41.62 144 LYS A N 1
ATOM 1139 C CA . LYS A 1 144 ? -9.084 29.621 71.804 1.00 41.62 144 LYS A CA 1
ATOM 1140 C C . LYS A 1 144 ? -8.254 30.902 71.810 1.00 41.62 144 LYS A C 1
ATOM 1142 O O . LYS A 1 144 ? -7.529 31.101 72.777 1.00 41.62 144 LYS A O 1
ATOM 1147 N N . LEU A 1 145 ? -8.464 31.790 70.843 1.00 33.69 145 LEU A N 1
ATOM 1148 C CA . LEU A 1 145 ? -8.498 33.238 71.063 1.00 33.69 145 LEU A CA 1
ATOM 1149 C C . LEU A 1 145 ? -9.286 33.906 69.923 1.00 33.69 145 LEU A C 1
ATOM 1151 O O . LEU A 1 145 ? -9.378 33.392 68.814 1.00 33.69 145 LEU A O 1
ATOM 1155 N N . THR A 1 146 ? -9.951 34.980 70.310 1.00 38.19 146 THR A N 1
ATOM 1156 C CA . THR A 1 146 ? -11.197 35.574 69.815 1.00 38.19 146 THR A CA 1
ATOM 1157 C C . THR A 1 146 ? -11.042 36.610 68.699 1.00 38.19 146 THR A C 1
ATOM 1159 O O . THR A 1 146 ? -9.964 37.160 68.503 1.00 38.19 146 THR A O 1
ATOM 1162 N N . ASP A 1 147 ? -12.178 36.874 68.039 1.00 39.59 147 ASP A N 1
ATOM 1163 C CA . ASP A 1 147 ? -12.628 38.117 67.385 1.00 39.59 147 ASP A CA 1
ATOM 1164 C C . ASP A 1 147 ? -11.658 39.304 67.328 1.00 39.59 147 ASP A C 1
ATOM 1166 O O . ASP A 1 147 ? -11.333 39.851 68.375 1.00 39.59 147 ASP A O 1
ATOM 1170 N N . VAL A 1 148 ? -11.385 39.810 66.112 1.00 34.53 148 VAL A N 1
ATOM 1171 C CA . VAL A 1 148 ? -11.432 41.250 65.767 1.00 34.53 148 VAL A CA 1
ATOM 1172 C C . VAL A 1 148 ? -11.710 41.394 64.260 1.00 34.53 148 VAL A C 1
ATOM 1174 O O . VAL A 1 148 ? -10.847 41.148 63.419 1.00 34.53 148 VAL A O 1
ATOM 1177 N N . GLN A 1 149 ? -12.915 41.851 63.911 1.00 38.22 149 GLN A N 1
ATOM 1178 C CA . GLN A 1 149 ? -13.152 42.612 62.680 1.00 38.22 149 GLN A CA 1
ATOM 1179 C C . GLN A 1 149 ? -12.354 43.918 62.749 1.00 38.22 149 GLN A C 1
ATOM 1181 O O . GLN A 1 149 ? -12.580 44.692 63.672 1.00 38.22 149 GLN A O 1
ATOM 1186 N N . MET A 1 150 ? -11.535 44.234 61.744 1.00 35.22 150 MET A N 1
ATOM 1187 C CA . MET A 1 150 ? -11.343 45.621 61.304 1.00 35.22 150 MET A CA 1
ATOM 1188 C C . MET A 1 150 ? -10.983 45.686 59.819 1.00 35.22 150 MET A C 1
ATOM 1190 O O . MET A 1 150 ? -10.124 44.972 59.311 1.00 35.22 150 MET A O 1
ATOM 1194 N N . LYS A 1 151 ? -11.713 46.575 59.148 1.00 42.84 151 LYS A N 1
ATOM 1195 C CA . LYS A 1 151 ? -11.571 47.021 57.766 1.00 42.84 151 LYS A CA 1
ATOM 1196 C C . LYS A 1 151 ? -10.177 47.599 57.506 1.00 42.84 151 LYS A C 1
ATOM 1198 O O . LYS A 1 151 ? -9.681 48.338 58.348 1.00 42.84 151 LYS A O 1
ATOM 1203 N N . GLN A 1 152 ? -9.679 47.452 56.279 1.00 39.75 152 GLN A N 1
ATOM 1204 C CA . GLN A 1 152 ? -9.161 48.599 55.526 1.00 39.75 152 GLN A CA 1
ATOM 1205 C C . GLN A 1 152 ? -9.098 48.292 54.022 1.00 39.75 152 GLN A C 1
ATOM 1207 O O . GLN A 1 152 ? -8.390 47.398 53.569 1.00 39.75 152 GLN A O 1
ATOM 1212 N N . GLU A 1 153 ? -9.881 49.055 53.260 1.00 41.16 153 GLU A N 1
ATOM 1213 C CA . GLU A 1 153 ? -9.686 49.289 51.831 1.00 41.16 153 GLU A CA 1
ATOM 1214 C C . GLU A 1 153 ? -8.373 50.055 51.612 1.00 41.16 153 GLU A C 1
ATOM 1216 O O . GLU A 1 153 ? -8.074 50.953 52.393 1.00 41.16 153 GLU A O 1
ATOM 1221 N N . LEU A 1 154 ? -7.641 49.770 50.527 1.00 32.56 154 LEU A N 1
ATOM 1222 C CA . LEU A 1 154 ? -7.324 50.730 49.450 1.00 32.56 154 LEU A CA 1
ATOM 1223 C C . LEU A 1 154 ? -6.211 50.211 48.521 1.00 32.56 154 LEU A C 1
ATOM 1225 O O . LEU A 1 154 ? -5.045 50.136 48.884 1.00 32.56 154 LEU A O 1
ATOM 1229 N N . LYS A 1 155 ? -6.636 49.938 47.280 1.00 39.28 155 LYS A N 1
ATOM 1230 C CA . LYS A 1 155 ? -6.015 50.251 45.978 1.00 39.28 155 LYS A CA 1
ATOM 1231 C C . LYS A 1 155 ? -4.485 50.171 45.840 1.00 39.28 155 LYS A C 1
ATOM 1233 O O . LYS A 1 155 ? -3.769 51.017 46.367 1.00 39.28 155 LYS A O 1
ATOM 1238 N N . LYS A 1 156 ? -4.047 49.363 44.865 1.00 37.75 156 LYS A N 1
ATOM 1239 C CA . LYS A 1 156 ? -3.453 49.833 43.589 1.00 37.75 156 LYS A CA 1
ATOM 1240 C C . LYS A 1 156 ? -3.099 48.639 42.689 1.00 37.75 156 LYS A C 1
ATOM 1242 O O . LYS A 1 156 ? -2.275 47.814 43.061 1.00 37.75 156 LYS A O 1
ATOM 1247 N N . GLU A 1 157 ? -3.692 48.586 41.497 1.00 39.25 157 GLU A N 1
ATOM 1248 C CA . GLU A 1 157 ? -3.051 47.949 40.334 1.00 39.25 157 GLU A CA 1
ATOM 1249 C C . GLU A 1 157 ? -1.867 48.832 39.872 1.00 39.25 157 GLU A C 1
ATOM 1251 O O . GLU A 1 157 ? -1.836 50.024 40.210 1.00 39.25 157 GLU A O 1
ATOM 1256 N N . PRO A 1 158 ? -0.891 48.294 39.114 1.00 44.94 158 PRO A N 1
ATOM 1257 C CA . PRO A 1 158 ? -1.079 48.236 37.661 1.00 44.94 158 PRO A CA 1
ATOM 1258 C C . PRO A 1 158 ? -0.513 46.976 36.967 1.00 44.94 158 PRO A C 1
ATOM 1260 O O . PRO A 1 158 ? 0.607 46.545 37.213 1.00 44.94 158 PRO A O 1
ATOM 1263 N N . ASN A 1 159 ? -1.310 46.459 36.029 1.00 35.06 159 ASN A N 1
ATOM 1264 C CA . ASN A 1 159 ? -0.991 46.299 34.604 1.00 35.06 159 ASN A CA 1
ATOM 1265 C C . ASN A 1 159 ? 0.410 45.770 34.207 1.00 35.06 159 ASN A C 1
ATOM 1267 O O . ASN A 1 159 ? 1.373 46.533 34.190 1.00 35.06 159 ASN A O 1
ATOM 1271 N N . VAL A 1 160 ? 0.481 44.530 33.697 1.00 39.03 160 VAL A N 1
ATOM 1272 C CA . VAL A 1 160 ? 1.429 44.177 32.622 1.00 39.03 160 VAL A CA 1
ATOM 1273 C C . VAL A 1 160 ? 0.723 43.323 31.566 1.00 39.03 160 VAL A C 1
ATOM 1275 O O . VAL A 1 160 ? 0.199 42.243 31.822 1.00 39.03 160 VAL A O 1
ATOM 1278 N N . SER A 1 161 ? 0.726 43.893 30.370 1.00 38.41 161 SER A N 1
ATOM 1279 C CA . SER A 1 161 ? 0.179 43.437 29.101 1.00 38.41 161 SER A CA 1
ATOM 1280 C C . SER A 1 161 ? 0.834 42.142 28.600 1.00 38.41 161 SER A C 1
ATOM 1282 O O . SER A 1 161 ? 2.054 42.086 28.476 1.00 38.41 161 SER A O 1
ATOM 1284 N N . ASN A 1 162 ? 0.032 41.140 28.224 1.00 38.69 162 ASN A N 1
ATOM 1285 C CA . ASN A 1 162 ? 0.457 40.050 27.341 1.00 38.69 162 ASN A CA 1
ATOM 1286 C C . ASN A 1 162 ? -0.289 40.192 26.010 1.00 38.69 162 ASN A C 1
ATOM 1288 O O . ASN A 1 162 ? -1.438 39.781 25.873 1.00 38.69 162 ASN A O 1
ATOM 1292 N N . SER A 1 163 ? 0.379 40.790 25.024 1.00 39.81 163 SER A N 1
ATOM 1293 C CA . SER A 1 163 ? -0.060 40.808 23.629 1.00 39.81 163 SER A CA 1
ATOM 1294 C C . SER A 1 163 ? 1.112 40.384 22.754 1.00 39.81 163 SER A C 1
ATOM 1296 O O . SER A 1 163 ? 1.929 41.202 22.333 1.00 39.81 163 SER A O 1
ATOM 1298 N N . VAL A 1 164 ? 1.226 39.078 22.506 1.00 44.19 164 VAL A N 1
ATOM 1299 C CA . VAL A 1 164 ? 2.082 38.563 21.434 1.00 44.19 164 VAL A CA 1
ATOM 1300 C C . VAL A 1 164 ? 1.220 38.494 20.182 1.00 44.19 164 VAL A C 1
ATOM 1302 O O . VAL A 1 164 ? 0.411 37.591 19.980 1.00 44.19 164 VAL A O 1
ATOM 1305 N N . ARG A 1 165 ? 1.371 39.534 19.369 1.00 45.38 165 ARG A N 1
ATOM 1306 C CA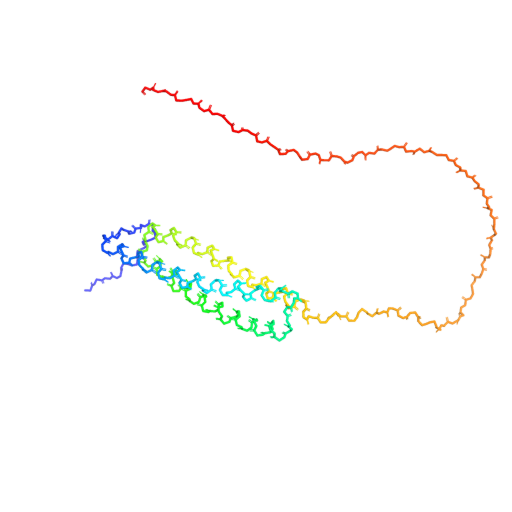 . ARG A 1 165 ? 0.741 39.722 18.070 1.00 45.38 165 ARG A CA 1
ATOM 1307 C C . ARG A 1 165 ? 1.506 38.907 17.024 1.00 45.38 165 ARG A C 1
ATOM 1309 O O . ARG A 1 165 ? 2.537 39.350 16.528 1.00 45.38 165 ARG A O 1
ATOM 1316 N N . SER A 1 166 ? 0.991 37.739 16.659 1.00 45.41 166 SER A N 1
ATOM 1317 C CA . SER A 1 166 ? 1.402 37.038 15.439 1.00 45.41 166 SER A CA 1
ATOM 1318 C C . SER A 1 166 ? 0.701 37.687 14.244 1.00 45.41 166 SER A C 1
ATOM 1320 O O . SER A 1 166 ? -0.507 37.537 14.077 1.00 45.41 166 SER A O 1
ATOM 1322 N N . GLN A 1 167 ? 1.440 38.437 13.423 1.00 47.25 167 GLN A N 1
ATOM 1323 C CA . GLN A 1 167 ? 0.978 38.841 12.095 1.00 47.25 167 GLN A CA 1
ATOM 1324 C C . GLN A 1 167 ? 1.683 38.017 11.021 1.00 47.25 167 GLN A C 1
ATOM 1326 O O . GLN A 1 167 ? 2.895 38.094 10.843 1.00 47.25 167 GLN A O 1
ATOM 1331 N N . SER A 1 168 ? 0.871 37.260 10.293 1.00 43.88 168 SER A N 1
ATOM 1332 C CA . SER A 1 168 ? 1.157 36.710 8.974 1.00 43.88 168 SER A CA 1
ATOM 1333 C C . SER A 1 168 ? 0.651 37.696 7.920 1.00 43.88 168 SER A C 1
ATOM 1335 O O . SER A 1 168 ? -0.494 38.124 8.024 1.00 43.88 168 SER A O 1
ATOM 1337 N N . SER A 1 169 ? 1.460 37.993 6.900 1.00 42.38 169 SER A N 1
ATOM 1338 C CA . SER A 1 169 ? 1.044 38.360 5.525 1.00 42.38 169 SER A CA 1
ATOM 1339 C C . SER A 1 169 ? 2.299 38.791 4.750 1.00 42.38 169 SER A C 1
ATOM 1341 O O . SER A 1 169 ? 2.928 39.782 5.100 1.00 42.38 169 SER A O 1
ATOM 1343 N N . SER A 1 170 ? 2.846 37.956 3.863 1.00 47.34 170 SER A N 1
ATOM 1344 C CA . SER A 1 170 ? 2.535 37.894 2.424 1.00 47.34 170 SER A CA 1
ATOM 1345 C C . SER A 1 170 ? 2.790 39.203 1.670 1.00 47.34 170 SER A C 1
ATOM 1347 O O . SER A 1 170 ? 2.028 40.141 1.851 1.00 47.34 170 SER A O 1
ATOM 1349 N N . THR A 1 171 ? 3.741 39.210 0.727 1.00 49.69 171 THR A N 1
ATOM 1350 C CA . THR A 1 171 ? 3.452 39.645 -0.654 1.00 49.69 171 THR A CA 1
ATOM 1351 C C . THR A 1 171 ? 4.566 39.263 -1.621 1.00 49.69 171 THR A C 1
ATOM 1353 O O . THR A 1 171 ? 5.716 39.665 -1.497 1.00 49.69 171 THR A O 1
ATOM 1356 N N . SER A 1 172 ? 4.141 38.496 -2.615 1.00 46.38 172 SER A N 1
ATOM 1357 C CA . SER A 1 172 ? 4.760 38.292 -3.914 1.00 46.38 172 SER A CA 1
ATOM 1358 C C . SER A 1 172 ? 4.628 39.554 -4.777 1.00 46.38 172 SER A C 1
ATOM 1360 O O . SER A 1 172 ? 3.580 40.201 -4.739 1.00 46.38 172 SER A O 1
ATOM 1362 N N . ARG A 1 173 ? 5.672 39.873 -5.554 1.00 53.72 173 ARG A N 1
ATOM 1363 C CA . ARG A 1 173 ? 5.701 40.574 -6.861 1.00 53.72 173 ARG A CA 1
ATOM 1364 C C . ARG A 1 173 ? 7.176 40.836 -7.215 1.00 53.72 173 ARG A C 1
ATOM 1366 O O . ARG A 1 173 ? 7.958 41.108 -6.322 1.00 53.72 173 ARG A O 1
ATO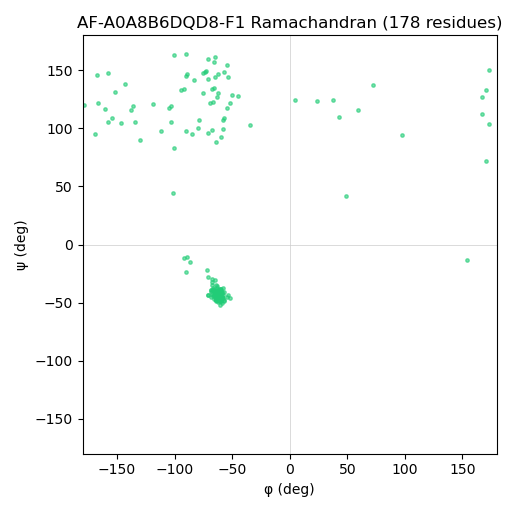M 1373 N N . ARG A 1 174 ? 7.654 40.896 -8.454 1.00 45.25 174 ARG A N 1
ATOM 1374 C CA . ARG A 1 174 ? 7.224 40.489 -9.800 1.00 45.25 174 ARG A CA 1
ATOM 1375 C C . ARG A 1 174 ? 8.252 41.153 -10.737 1.00 45.25 174 ARG A C 1
ATOM 1377 O O . ARG A 1 174 ? 8.449 42.354 -10.629 1.00 45.25 174 ARG A O 1
ATOM 1384 N N . SER A 1 175 ? 8.771 40.373 -11.686 1.00 49.78 175 SER A N 1
ATOM 1385 C CA . SER A 1 175 ? 9.272 40.773 -13.017 1.00 49.78 175 SER A CA 1
ATOM 1386 C C . SER A 1 175 ? 10.586 41.545 -13.174 1.00 49.78 175 SER A C 1
ATOM 1388 O O . SER A 1 175 ? 10.812 42.578 -12.560 1.00 49.78 175 SER A O 1
ATOM 1390 N N . GLY A 1 176 ? 11.352 41.105 -14.181 1.00 44.38 176 GLY A N 1
ATOM 1391 C CA . GLY A 1 176 ? 12.340 41.931 -14.869 1.00 44.38 176 GLY A CA 1
ATOM 1392 C C . GLY A 1 176 ? 13.246 41.160 -15.830 1.00 44.38 176 GLY A C 1
ATOM 1393 O O . GLY A 1 176 ? 14.414 40.967 -15.531 1.00 44.38 176 GLY A O 1
ATOM 1394 N N . SER A 1 177 ? 12.713 40.711 -16.970 1.00 49.25 177 SER A N 1
ATOM 1395 C CA . SER A 1 177 ? 13.473 40.284 -18.159 1.00 49.25 177 SER A CA 1
ATOM 1396 C C . SER A 1 177 ? 14.449 41.373 -18.641 1.00 49.25 177 SER A C 1
ATOM 1398 O O . SER A 1 177 ? 14.115 42.541 -18.450 1.00 49.25 177 SER A O 1
ATOM 1400 N N . ARG A 1 178 ? 15.549 41.019 -19.346 1.00 52.50 178 ARG A N 1
ATOM 1401 C CA . ARG A 1 178 ? 15.886 41.468 -20.731 1.00 52.50 178 ARG A CA 1
ATOM 1402 C C . ARG A 1 178 ? 17.343 41.155 -21.160 1.00 52.50 178 ARG A C 1
ATOM 1404 O O . ARG A 1 178 ? 18.283 41.529 -20.478 1.00 52.50 178 ARG A O 1
ATOM 1411 N N . GLU A 1 179 ? 17.444 40.481 -22.310 1.00 52.72 179 GLU A N 1
ATOM 1412 C CA . GLU A 1 179 ? 18.459 40.485 -23.393 1.00 52.72 179 GLU A CA 1
ATOM 1413 C C . GLU A 1 179 ? 19.913 40.940 -23.124 1.00 52.72 179 GLU A C 1
ATOM 1415 O O . GLU A 1 179 ? 20.164 42.117 -22.866 1.00 52.72 179 GLU A O 1
ATOM 1420 N N . LYS A 1 180 ? 20.882 40.060 -23.418 1.00 50.97 180 LYS A N 1
ATOM 1421 C CA . LYS A 1 180 ? 21.718 40.095 -24.639 1.00 50.97 180 LYS A CA 1
ATOM 1422 C C . LYS A 1 180 ? 22.520 38.805 -24.793 1.00 50.97 180 LYS A C 1
ATOM 1424 O O . LYS A 1 180 ? 22.899 38.233 -23.751 1.00 50.97 180 LYS A O 1
#

Sequence (180 aa):
MATSGDGEEEGRTKHLTPKAYEQYLGEVDKYSQALATLSRENDRLISILLSSEASHEEKASSATQLEKTTNKYMNLSDCYIDYLKRKNTIDSQRELIAHKLIRSVNIHKRETAMNYSLSKLKPPEPTQAFTQTGEQMKKVTTTKLTDVQMKQELKKEPNVSNSVRSQSSSTSRRSGSREK

Secondary structure (DSSP, 8-state):
----------SPPPPPPHHHHHHHHHHHHHHHHHHHHHHHHHHHHHHHHH-SSS-HHHHHHHHHHHHHHHHHHHHHHHHHHHHHHHH--HHHHHHHHHHHHHHHHHHHHHHHHHHHHHHHHSPPP-------------------------------------------------------

pLDDT: mean 73.97, std 25.0, range [32.56, 98.56]

Foldseek 3Di:
DDDDDPDDPPDDADDDDPVVVVVVVVVLVVLVVVLVVLLVLLVVLLCLLPDPPHDPVSNVVSLVVNVVSLVVSVVSLVVLLVVLVVNRHPVSVVSNVVSVVVNVVSVVSSVVSVVVSVVVPPDPPPPPPPPPDDDDDDDDDDDDDDDDDDDDDDDDDDDDDDDPDDDDDDDDDDDDDDDD

Radius of gyration: 33.95 Å; Cα contacts (8 Å, |Δi|>4): 66; chains: 1; bounding box: 58×71×98 Å

Organism: Mytilus galloprovincialis (NCBI:txid29158)

Solvent-accessible surface area (backbone atoms only — not comparable to full-atom values): 11722 Å² total; per-residue (Å²): 140,85,79,87,80,90,67,92,76,85,82,75,66,48,84,70,54,72,71,57,41,54,54,48,52,54,51,50,50,54,52,50,55,54,46,51,52,40,48,51,50,42,53,53,29,43,52,45,53,70,37,88,83,52,50,73,65,58,29,53,54,31,51,57,48,36,52,55,45,47,53,53,40,49,56,53,47,52,55,49,50,54,51,29,60,72,62,37,21,69,66,32,51,55,49,45,54,54,50,53,53,54,49,53,54,54,52,50,55,51,53,53,46,53,53,52,45,54,65,70,66,52,73,79,74,79,73,78,71,83,76,87,74,90,83,85,87,88,84,86,84,87,80,89,83,79,91,80,92,78,87,81,90,81,89,79,86,82,90,84,88,88,79,89,81,86,80,86,80,88,84,91,84,79,89,82,88,83,90,136

Mean predicted aligned error: 17.61 Å